Protein AF-A0A1F6UQG6-F1 (afdb_monomer)

Foldseek 3Di:
DCPVLLVLLVVLLVVLVVLLVVLPPPDALVVLQVSLVVNLVSLFVSLQVLQVPQPWPDDDDDGGNQAADPPRDLVRSCCVVCVPHDGDPSRNVVSVLSHVLCVVLVVLVPDQDPDPPRPDRQDALQDWPKDKDWDKDWPAPDQWDQDSSQWIDGQNPDIAHLQGWDWDAQDWDDDPRIIMGTHIITIHRGGRPSQWRQDPVRDTDGSSVSSVSSSVSSVSSSVVVD

Solvent-accessible surface area (backbone atoms only — not comparable to full-atom values): 12880 Å² total; per-residue (Å²): 107,61,71,70,58,44,52,52,43,54,50,48,43,57,54,50,53,50,49,49,57,58,64,74,46,101,65,56,49,68,59,39,37,53,52,51,55,54,48,56,53,49,55,48,53,52,45,17,48,53,53,67,71,45,90,62,95,67,88,84,92,80,71,65,50,76,72,71,59,102,81,52,48,72,68,57,42,52,54,64,76,42,68,93,54,89,74,51,71,71,44,53,53,48,53,49,48,41,52,50,48,46,65,76,40,31,82,62,64,58,52,61,53,91,77,68,81,75,77,48,60,57,43,57,24,47,64,27,62,49,49,76,53,73,45,69,51,65,71,30,90,60,50,64,45,78,47,86,69,27,22,42,30,40,59,87,73,47,76,42,54,27,73,39,69,47,80,48,60,75,42,75,48,82,45,100,68,34,43,39,37,33,59,34,33,42,36,39,33,20,67,52,42,37,58,33,36,32,40,95,87,70,48,74,40,50,46,56,63,42,50,52,50,51,41,50,53,46,51,52,50,42,64,74,45,103

Sequence (226 aa):
MFPDLIKQLEQFIKTAQLKCAEFNIDLSDESKKDIAIDFQSKILNVLDYSYNNFPVSGKKSEIYYPRPNPQETKTNYFARIRDGKTATKTFNDFLLFCFQANLKHNEAISYILGKVKHEKTNEFGENVNAELKAKFKSNHPEPFKRNPDGSLEIGGFIKLGPLASAHISHSTFKTPKGTIEIESLEFGGGKFEGDMIILKNSEKRSFVDWANNCINICEDIINYLK

Nearest PDB structures (foldseek):
  5l7i-assembly1_A  TM=8.180E-01  e=8.533E+00  Homo sapiens
  5k7v-assembly1_B  TM=4.057E-01  e=2.647E+00  synthetic construct
  8jh7-assembly1_D  TM=4.393E-01  e=9.540E+00  Homo sapiens

pLDDT: mean 77.66, std 13.75, range [32.41, 95.19]

Secondary structure (DSSP, 8-state):
--HHHHHHHHHHHHHHHHHHHHHTS---HHHHHHHHHHHHHHHHHHHHHHHHHS--S---S--PPP---TT--HHHHHHHHHTT----HHHHHHHHHHHHHHHHTHHHHTT--SSSTT--PSEES-----EEEEEEEE-SS-SEEE-TTS-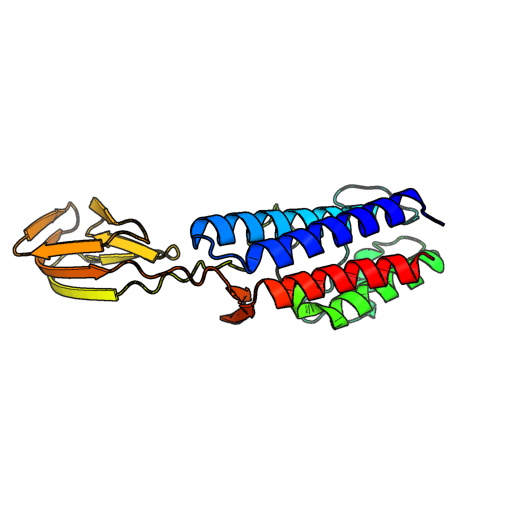EEETTTEEE-TT-EEEEEEEEEEETTEEEEEEEEEEEPPPP-TTEEE-TTS-EEEHHHHHHHHHHHHHHHHHHH-

Radius of gyration: 23.54 Å; Cα contacts (8 Å, |Δi|>4): 324; chains: 1; bounding box: 58×26×68 Å

Structure (mmCIF, N/CA/C/O backbone):
data_AF-A0A1F6UQG6-F1
#
_entry.id   AF-A0A1F6UQG6-F1
#
loop_
_atom_site.group_PDB
_atom_site.id
_a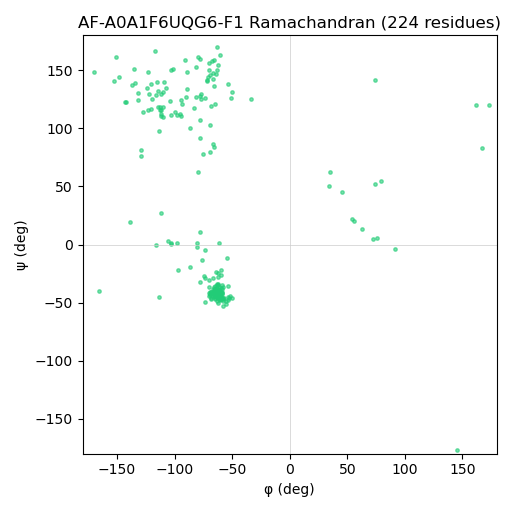tom_site.type_symbol
_atom_site.label_atom_id
_atom_site.label_alt_id
_atom_site.label_comp_id
_atom_site.label_asym_id
_atom_site.label_entity_id
_atom_site.label_seq_id
_atom_site.pdbx_PDB_ins_code
_atom_site.Cartn_x
_atom_site.Cartn_y
_atom_site.Cartn_z
_atom_site.occupancy
_atom_site.B_iso_or_equiv
_atom_site.auth_seq_id
_atom_site.auth_comp_id
_atom_site.auth_asym_id
_atom_site.auth_atom_id
_atom_site.pdbx_PDB_model_num
ATOM 1 N N . MET A 1 1 ? 20.358 7.200 -21.952 1.00 66.38 1 MET A N 1
ATOM 2 C CA . MET A 1 1 ? 19.172 7.898 -22.517 1.00 66.38 1 MET A CA 1
ATOM 3 C C . MET A 1 1 ? 18.243 8.158 -21.318 1.00 66.38 1 MET A C 1
ATOM 5 O O . MET A 1 1 ? 18.225 7.302 -20.454 1.00 66.38 1 MET A O 1
ATOM 9 N N . PHE A 1 2 ? 17.569 9.310 -21.174 1.00 76.12 2 PHE A N 1
ATOM 10 C CA . PHE A 1 2 ? 16.747 9.701 -19.984 1.00 76.12 2 PHE A CA 1
ATOM 11 C C . PHE A 1 2 ? 17.483 10.112 -18.679 1.00 76.12 2 PHE A C 1
ATOM 13 O O . PHE A 1 2 ? 17.145 9.616 -17.603 1.00 76.12 2 PHE A O 1
ATOM 20 N N . PRO A 1 3 ? 18.446 11.056 -18.720 1.00 81.50 3 PRO A N 1
ATOM 21 C CA . PRO A 1 3 ? 19.196 11.480 -17.527 1.00 81.50 3 PRO A CA 1
ATOM 22 C C . PRO A 1 3 ? 18.309 12.051 -16.405 1.00 81.50 3 PRO A C 1
ATOM 24 O O . PRO A 1 3 ? 18.542 11.760 -15.234 1.00 81.50 3 PRO A O 1
ATOM 27 N N . ASP A 1 4 ? 17.258 12.802 -16.748 1.00 83.69 4 ASP A N 1
ATOM 28 C CA . ASP A 1 4 ? 16.360 13.400 -15.750 1.00 83.69 4 ASP A CA 1
ATOM 29 C C . ASP A 1 4 ? 15.499 12.358 -15.027 1.00 83.69 4 ASP A C 1
ATOM 31 O O . ASP A 1 4 ? 15.260 12.476 -13.827 1.00 83.69 4 ASP A O 1
ATOM 35 N N . LEU A 1 5 ? 15.062 11.313 -15.741 1.00 84.25 5 LEU A N 1
ATOM 36 C CA . LEU A 1 5 ? 14.291 10.215 -15.157 1.00 84.25 5 LEU A CA 1
ATOM 37 C C . LEU A 1 5 ? 15.152 9.388 -14.197 1.00 84.25 5 LEU A C 1
ATOM 39 O O . LEU A 1 5 ? 14.729 9.116 -13.075 1.00 84.25 5 LEU A O 1
ATOM 43 N N . ILE A 1 6 ? 16.375 9.044 -14.612 1.00 88.44 6 ILE A N 1
ATOM 44 C CA . ILE A 1 6 ? 17.333 8.318 -13.767 1.00 88.44 6 ILE A CA 1
ATOM 45 C C . ILE A 1 6 ? 17.607 9.108 -12.483 1.00 88.44 6 ILE A C 1
ATOM 47 O O . ILE A 1 6 ? 17.489 8.555 -11.393 1.00 88.44 6 ILE A O 1
ATOM 51 N N . LYS A 1 7 ? 17.865 10.418 -12.590 1.00 90.12 7 LYS A N 1
ATOM 52 C CA . LYS A 1 7 ? 18.112 11.282 -11.427 1.00 90.12 7 LYS A CA 1
ATOM 53 C C . LYS A 1 7 ? 16.936 11.303 -10.443 1.00 90.12 7 LYS A C 1
ATOM 55 O O . LYS A 1 7 ? 17.156 11.286 -9.233 1.00 90.12 7 LYS A O 1
ATOM 60 N N . GLN A 1 8 ? 15.696 11.346 -10.935 1.00 87.69 8 GLN A N 1
ATOM 61 C CA . GLN A 1 8 ? 14.512 11.303 -10.069 1.00 87.69 8 GLN A CA 1
ATOM 62 C C . GLN A 1 8 ? 14.360 9.956 -9.355 1.00 87.69 8 GLN A C 1
ATOM 64 O O . GLN A 1 8 ? 14.057 9.935 -8.162 1.00 87.69 8 GLN A O 1
ATOM 69 N N . LEU A 1 9 ? 14.602 8.846 -10.056 1.00 90.00 9 LEU A N 1
ATOM 70 C CA . LEU A 1 9 ? 14.566 7.505 -9.469 1.00 90.00 9 LEU A CA 1
ATOM 71 C C . LEU A 1 9 ? 15.653 7.339 -8.396 1.00 90.00 9 LEU A C 1
ATOM 73 O O . LEU A 1 9 ? 15.359 6.873 -7.299 1.00 90.00 9 LEU A O 1
ATOM 77 N N . GLU A 1 10 ? 16.879 7.796 -8.661 1.00 93.31 10 GLU A N 1
ATOM 78 C CA . GLU A 1 10 ? 17.987 7.777 -7.693 1.00 93.31 10 GLU A CA 1
ATOM 79 C C . GLU A 1 10 ? 17.679 8.634 -6.454 1.00 93.31 10 GLU A C 1
ATOM 81 O O . GLU A 1 10 ? 17.940 8.220 -5.321 1.00 93.31 10 GLU A O 1
ATOM 86 N N . GLN A 1 11 ? 17.069 9.809 -6.643 1.00 93.12 11 GLN A N 1
ATOM 87 C CA . GLN A 1 11 ? 16.628 10.651 -5.532 1.00 93.12 11 GLN A CA 1
ATOM 88 C C . GLN A 1 11 ? 15.540 9.965 -4.699 1.00 93.12 11 GLN A C 1
ATOM 90 O O . GLN A 1 11 ? 15.612 9.993 -3.469 1.00 93.12 11 GLN A O 1
ATOM 95 N N . PHE A 1 12 ? 14.559 9.331 -5.348 1.00 91.81 12 PHE A N 1
ATOM 96 C CA . PHE A 1 12 ? 13.528 8.568 -4.653 1.00 91.81 12 PHE A CA 1
ATOM 97 C C . PHE A 1 12 ? 14.136 7.425 -3.837 1.00 91.81 12 PHE A C 1
ATOM 99 O O . PHE A 1 12 ? 13.815 7.318 -2.658 1.00 91.81 12 PHE A O 1
ATOM 106 N N . ILE A 1 13 ? 15.044 6.628 -4.415 1.00 93.50 13 ILE A N 1
ATOM 107 C CA . ILE A 1 13 ? 15.724 5.521 -3.719 1.00 93.50 13 ILE A CA 1
ATOM 108 C C . ILE A 1 13 ? 16.412 6.031 -2.452 1.00 93.50 13 ILE A C 1
ATOM 110 O O . ILE A 1 13 ? 16.186 5.490 -1.371 1.00 93.50 13 ILE A O 1
ATOM 114 N N . LYS A 1 14 ? 17.177 7.125 -2.552 1.00 94.12 14 LYS A N 1
ATOM 115 C CA . LYS A 1 14 ? 17.854 7.721 -1.394 1.00 94.12 14 LYS A CA 1
ATOM 116 C C . LYS A 1 14 ? 16.864 8.132 -0.300 1.00 94.12 14 LYS A C 1
ATOM 118 O O . LYS A 1 14 ? 17.083 7.840 0.872 1.00 94.12 14 LYS A O 1
ATOM 123 N N . THR A 1 15 ? 15.774 8.809 -0.660 1.00 92.19 15 THR A N 1
ATOM 124 C CA . THR A 1 15 ? 14.739 9.210 0.308 1.00 92.19 15 THR A CA 1
ATOM 125 C C . THR A 1 15 ? 14.006 8.003 0.897 1.00 92.19 15 THR A C 1
ATOM 127 O O . THR A 1 15 ? 13.698 7.997 2.085 1.00 92.19 15 THR A O 1
ATOM 130 N N . ALA A 1 16 ? 13.743 6.975 0.096 1.00 89.25 16 ALA A N 1
ATOM 131 C CA . ALA A 1 16 ? 13.071 5.755 0.520 1.00 89.25 16 ALA A CA 1
ATOM 132 C C . ALA A 1 16 ? 13.914 4.960 1.528 1.00 89.25 16 ALA A C 1
ATOM 134 O O . ALA A 1 16 ? 13.385 4.518 2.546 1.00 89.25 16 ALA A O 1
ATOM 135 N N . GLN A 1 17 ? 15.224 4.847 1.296 1.00 92.06 17 GLN A N 1
ATOM 136 C CA . GLN A 1 17 ? 16.164 4.214 2.225 1.00 92.06 17 GLN A CA 1
ATOM 137 C C . GLN A 1 17 ? 16.209 4.940 3.576 1.00 92.06 17 GLN A C 1
ATOM 139 O O . GLN A 1 17 ? 16.161 4.290 4.619 1.00 92.06 17 GLN A O 1
ATOM 144 N N . LEU A 1 18 ? 16.231 6.280 3.566 1.00 90.38 18 LEU A N 1
ATOM 145 C CA . LEU A 1 18 ? 16.161 7.083 4.794 1.00 90.38 18 LEU A CA 1
ATOM 146 C C . LEU A 1 18 ? 14.861 6.825 5.558 1.00 90.38 18 LEU A C 1
ATOM 148 O O . LEU A 1 18 ? 14.906 6.535 6.748 1.00 90.38 18 LEU A O 1
ATOM 152 N N . LYS A 1 19 ? 13.718 6.826 4.864 1.00 88.31 19 LYS A N 1
ATOM 153 C CA . LYS A 1 19 ? 12.423 6.514 5.478 1.00 88.31 19 LYS A CA 1
ATOM 154 C C . LYS A 1 19 ? 12.375 5.123 6.104 1.00 88.31 19 LYS A C 1
ATOM 156 O O . LYS A 1 19 ? 11.820 4.975 7.183 1.00 88.31 19 LYS A O 1
ATOM 161 N N . CYS A 1 20 ? 12.941 4.110 5.448 1.00 88.62 20 CYS A N 1
ATOM 162 C CA . CYS A 1 20 ? 13.005 2.759 6.013 1.00 88.62 20 CYS A CA 1
ATOM 163 C C . CYS A 1 20 ? 13.854 2.722 7.291 1.00 88.62 20 CYS A C 1
ATOM 165 O O . CYS A 1 20 ? 13.511 2.016 8.233 1.00 88.62 20 CYS A O 1
ATOM 167 N N . ALA A 1 21 ? 14.943 3.494 7.340 1.00 86.62 21 ALA A N 1
ATOM 168 C CA . ALA A 1 21 ? 15.771 3.613 8.536 1.00 86.62 21 ALA A CA 1
ATOM 169 C C . ALA A 1 21 ? 15.048 4.361 9.670 1.00 86.62 21 ALA A C 1
ATOM 171 O O . ALA A 1 21 ? 15.077 3.902 10.809 1.00 86.62 21 ALA A O 1
ATOM 172 N N . GLU A 1 22 ? 14.366 5.468 9.360 1.00 84.50 22 GLU A N 1
ATOM 173 C CA . GLU A 1 22 ? 13.555 6.242 10.314 1.00 84.50 22 GLU A CA 1
ATOM 174 C C . GLU A 1 22 ? 12.406 5.414 10.897 1.00 84.50 22 GLU A C 1
ATOM 176 O O . GLU A 1 22 ? 12.102 5.523 12.080 1.00 84.50 22 GLU A O 1
ATOM 181 N N . PHE A 1 23 ? 11.806 4.541 10.086 1.00 83.31 23 PHE A N 1
ATOM 182 C CA . PHE A 1 23 ? 10.709 3.668 10.496 1.00 83.31 23 PHE A CA 1
ATOM 183 C C . PHE A 1 23 ? 11.106 2.648 11.580 1.00 83.31 23 PHE A C 1
ATOM 185 O O . PHE A 1 23 ? 10.256 2.201 12.344 1.00 83.31 23 PHE A O 1
ATOM 192 N N . ASN A 1 24 ? 12.397 2.308 11.683 1.00 76.12 24 ASN A N 1
ATOM 193 C CA . ASN A 1 24 ? 12.924 1.406 12.715 1.00 76.12 24 ASN A CA 1
ATOM 194 C C . ASN A 1 24 ? 13.148 2.093 14.077 1.00 76.12 24 ASN A C 1
ATOM 196 O O . ASN A 1 24 ? 13.587 1.442 15.026 1.00 76.12 24 ASN A O 1
ATOM 200 N N . ILE A 1 25 ? 12.897 3.400 14.178 1.00 80.50 25 ILE A N 1
ATOM 201 C CA . ILE A 1 25 ? 12.923 4.142 15.441 1.00 80.50 25 ILE A CA 1
ATOM 202 C C . ILE A 1 25 ? 11.586 3.916 16.165 1.00 80.50 25 ILE A C 1
ATOM 204 O O . ILE A 1 25 ? 10.566 3.645 15.534 1.00 80.50 25 ILE A O 1
ATOM 208 N N . ASP A 1 26 ? 11.585 4.014 17.496 1.00 77.44 26 ASP A N 1
ATOM 209 C CA . ASP A 1 26 ? 10.380 3.867 18.321 1.00 77.44 26 ASP A CA 1
ATOM 210 C C . ASP A 1 26 ? 9.396 5.031 18.065 1.00 77.44 26 ASP A C 1
ATOM 212 O O . ASP A 1 26 ? 9.447 6.088 18.698 1.00 77.44 26 ASP A O 1
ATOM 216 N N . LEU A 1 27 ? 8.556 4.865 17.040 1.00 80.69 27 LEU A N 1
ATOM 217 C CA . LEU A 1 27 ? 7.543 5.812 16.577 1.00 80.69 27 LEU A CA 1
ATOM 218 C C . LEU A 1 27 ? 6.149 5.375 17.034 1.00 80.69 27 LEU A C 1
ATOM 220 O O . LEU A 1 27 ? 5.858 4.181 17.117 1.00 80.69 27 LEU A O 1
ATOM 224 N N . SER A 1 28 ? 5.252 6.343 17.248 1.00 79.38 28 SER A N 1
ATOM 225 C CA . SER A 1 28 ? 3.837 6.036 17.475 1.00 79.38 28 SER A CA 1
ATOM 226 C C . SER A 1 28 ? 3.205 5.373 16.246 1.00 79.38 28 SER A C 1
ATOM 228 O O . SER A 1 28 ? 3.571 5.680 15.109 1.00 79.38 28 SER A O 1
ATOM 230 N N . ASP A 1 29 ? 2.203 4.520 16.469 1.00 74.81 29 ASP A N 1
ATOM 231 C CA . ASP A 1 29 ? 1.456 3.846 15.396 1.00 74.81 29 ASP A CA 1
ATOM 232 C C . ASP A 1 29 ? 0.878 4.833 14.361 1.00 74.81 29 ASP A C 1
ATOM 234 O O . ASP A 1 29 ? 0.856 4.562 13.162 1.00 74.81 29 ASP A O 1
ATOM 238 N N . GLU A 1 30 ? 0.445 6.009 14.823 1.00 73.81 30 GLU A N 1
ATOM 239 C CA . GLU A 1 30 ? -0.113 7.075 13.985 1.00 73.81 30 GLU A CA 1
ATOM 240 C C . GLU A 1 30 ? 0.962 7.710 13.084 1.00 73.81 30 GLU A C 1
ATOM 242 O O . GLU A 1 30 ? 0.760 7.858 11.880 1.00 73.81 30 GLU A O 1
ATOM 247 N N . SER A 1 31 ? 2.160 7.960 13.627 1.00 81.06 31 SER A N 1
ATOM 248 C CA . SER A 1 31 ? 3.298 8.470 12.845 1.00 81.06 31 SER A CA 1
ATOM 249 C C . SER A 1 31 ? 3.754 7.462 11.790 1.00 81.06 31 SER A C 1
ATOM 251 O O . SER A 1 31 ? 4.066 7.824 10.654 1.00 81.06 31 SER A O 1
ATOM 253 N N . LYS A 1 32 ? 3.774 6.175 12.151 1.00 80.56 32 LYS A N 1
ATOM 254 C CA . LYS A 1 32 ? 4.122 5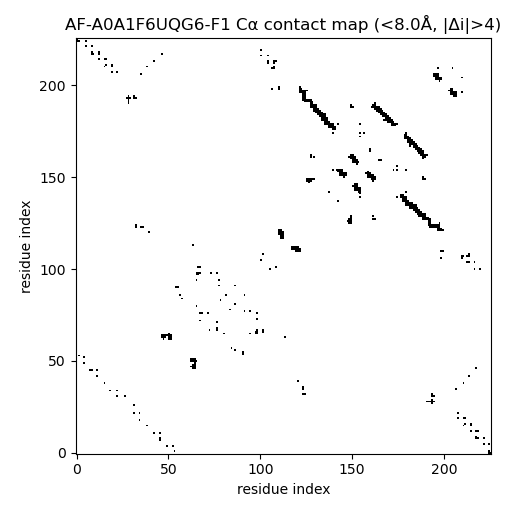.092 11.228 1.00 80.56 32 LYS A CA 1
ATOM 255 C C . LYS A 1 32 ? 3.127 5.005 10.069 1.00 80.56 32 LYS A C 1
ATOM 257 O O . LYS A 1 32 ? 3.537 4.848 8.916 1.00 80.56 32 LYS A O 1
ATOM 262 N N . LYS A 1 33 ? 1.835 5.202 10.349 1.00 76.75 33 LYS A N 1
ATOM 263 C CA . LYS A 1 33 ? 0.781 5.269 9.330 1.00 76.75 33 LYS A CA 1
ATOM 264 C C . LYS A 1 33 ? 0.989 6.408 8.341 1.00 76.75 33 LYS A C 1
ATOM 266 O O . LYS A 1 33 ? 0.941 6.173 7.132 1.00 76.75 33 LYS A O 1
ATOM 271 N N . ASP A 1 34 ? 1.287 7.607 8.827 1.00 77.44 34 ASP A N 1
ATOM 272 C CA . ASP A 1 34 ? 1.535 8.762 7.961 1.00 77.44 34 ASP A CA 1
ATOM 273 C C . ASP A 1 34 ? 2.753 8.548 7.051 1.00 77.44 34 ASP A C 1
ATOM 275 O O . ASP A 1 34 ? 2.707 8.835 5.848 1.00 77.44 34 ASP A O 1
ATOM 279 N N . ILE A 1 35 ? 3.833 7.969 7.591 1.00 82.25 35 ILE A N 1
ATOM 280 C CA . ILE A 1 35 ? 5.036 7.636 6.815 1.00 82.25 35 ILE A CA 1
ATOM 281 C C . ILE A 1 35 ? 4.705 6.658 5.687 1.00 82.25 35 ILE A C 1
ATOM 283 O O . ILE A 1 35 ? 5.164 6.869 4.555 1.00 82.25 35 ILE A O 1
ATOM 287 N N . ALA A 1 36 ? 3.921 5.617 5.982 1.00 79.75 36 ALA A N 1
ATOM 288 C CA . ALA A 1 36 ? 3.552 4.588 5.020 1.00 79.75 36 ALA A CA 1
ATOM 289 C C . ALA A 1 36 ? 2.674 5.134 3.886 1.00 79.75 36 ALA A C 1
ATOM 291 O O . ALA A 1 36 ? 2.965 4.879 2.714 1.00 79.75 36 ALA A O 1
ATOM 292 N N . ILE A 1 37 ? 1.666 5.952 4.206 1.00 76.81 37 ILE A N 1
ATOM 293 C CA . ILE A 1 37 ? 0.780 6.588 3.216 1.00 76.81 37 ILE A CA 1
ATOM 294 C C . ILE A 1 37 ? 1.565 7.546 2.306 1.00 76.81 37 ILE A C 1
ATOM 296 O O . ILE A 1 37 ? 1.411 7.518 1.077 1.00 76.81 37 ILE A O 1
ATOM 300 N N . ASP A 1 38 ? 2.447 8.374 2.875 1.00 80.88 38 ASP A N 1
ATOM 301 C CA . ASP A 1 38 ? 3.293 9.277 2.086 1.00 80.88 38 ASP A CA 1
ATOM 302 C C . ASP A 1 38 ? 4.278 8.490 1.205 1.00 80.88 38 ASP A C 1
ATOM 304 O O . ASP A 1 38 ? 4.513 8.849 0.050 1.00 80.88 38 ASP A O 1
ATOM 308 N N . PHE A 1 39 ? 4.838 7.381 1.705 1.00 84.88 39 PHE A N 1
ATOM 309 C CA . PHE A 1 39 ? 5.698 6.509 0.900 1.00 84.88 39 PHE A CA 1
ATOM 310 C C . PHE A 1 39 ? 4.933 5.911 -0.288 1.00 84.88 39 PHE A C 1
ATOM 312 O O . PHE A 1 39 ? 5.398 6.036 -1.423 1.00 84.88 39 PHE A O 1
ATOM 319 N N . GLN A 1 40 ? 3.758 5.314 -0.050 1.00 78.31 40 GLN A N 1
ATOM 320 C CA . GLN A 1 40 ? 2.880 4.763 -1.091 1.00 78.31 40 GLN A CA 1
ATOM 321 C C . GLN A 1 40 ? 2.566 5.805 -2.171 1.00 78.31 40 GLN A C 1
ATOM 323 O O . GLN A 1 40 ? 2.688 5.529 -3.364 1.00 78.31 40 GLN A O 1
ATOM 328 N N . SER A 1 41 ? 2.235 7.028 -1.764 1.00 77.62 41 SER A N 1
ATOM 329 C CA . SER A 1 41 ? 1.942 8.126 -2.691 1.00 77.62 41 SER A CA 1
ATOM 330 C C . SER A 1 41 ? 3.159 8.514 -3.537 1.00 77.62 41 SER A C 1
ATOM 332 O O . SER A 1 41 ? 3.041 8.749 -4.741 1.00 77.62 41 SER A O 1
ATOM 334 N N . LYS A 1 42 ? 4.355 8.551 -2.938 1.00 82.69 42 LYS A N 1
ATOM 335 C CA . LYS A 1 42 ? 5.594 8.906 -3.644 1.00 82.69 42 LYS A CA 1
ATOM 336 C C . LYS A 1 42 ? 6.011 7.856 -4.670 1.00 82.69 42 LYS A C 1
ATOM 338 O O . LYS A 1 42 ? 6.305 8.239 -5.802 1.00 82.69 42 LYS A O 1
ATOM 343 N N . ILE A 1 43 ? 6.012 6.565 -4.318 1.00 83.38 43 ILE A N 1
ATOM 344 C CA . ILE A 1 43 ? 6.390 5.510 -5.276 1.00 83.38 43 ILE A CA 1
ATOM 345 C C . ILE A 1 43 ? 5.439 5.493 -6.477 1.00 83.38 43 ILE A C 1
ATOM 347 O O . ILE A 1 43 ? 5.885 5.373 -7.614 1.00 83.38 43 ILE A O 1
ATOM 351 N N . LEU A 1 44 ? 4.141 5.703 -6.250 1.00 78.94 44 LEU A N 1
ATOM 352 C CA . LEU A 1 44 ? 3.150 5.810 -7.319 1.00 78.94 44 LEU A CA 1
ATOM 353 C C . LEU A 1 44 ? 3.471 6.919 -8.313 1.00 78.94 44 LEU A C 1
ATOM 355 O O . LEU A 1 44 ? 3.569 6.661 -9.511 1.00 78.94 44 LEU A O 1
ATOM 359 N N . ASN A 1 45 ? 3.696 8.130 -7.805 1.00 78.75 45 ASN A N 1
ATOM 360 C CA . ASN A 1 45 ? 4.015 9.284 -8.639 1.00 78.75 45 ASN A CA 1
ATOM 361 C C . ASN A 1 45 ? 5.289 9.053 -9.464 1.00 78.75 45 ASN A C 1
ATOM 363 O O . ASN A 1 45 ? 5.349 9.444 -10.628 1.00 78.75 45 ASN A O 1
ATOM 367 N N . VAL A 1 46 ? 6.295 8.395 -8.883 1.00 83.69 46 VAL A N 1
ATOM 368 C CA . VAL A 1 46 ? 7.554 8.064 -9.567 1.00 83.69 46 VAL A CA 1
ATOM 369 C C . VAL A 1 46 ? 7.344 7.034 -10.680 1.00 83.69 46 VAL A C 1
ATOM 371 O O . VAL A 1 46 ? 7.867 7.209 -11.784 1.00 83.69 46 VAL A O 1
ATOM 374 N N . LEU A 1 47 ? 6.562 5.981 -10.436 1.00 80.69 47 LEU A N 1
ATOM 375 C CA . LEU A 1 47 ? 6.246 4.975 -11.454 1.00 80.69 47 LEU A CA 1
ATOM 376 C C . LEU A 1 47 ? 5.427 5.581 -12.600 1.00 80.69 47 LEU A C 1
ATOM 378 O O . LEU A 1 47 ? 5.744 5.367 -13.773 1.00 80.69 47 LEU A O 1
ATOM 382 N N . ASP A 1 48 ? 4.423 6.392 -12.277 1.00 79.44 48 ASP A N 1
ATOM 383 C CA . ASP A 1 48 ? 3.612 7.087 -13.273 1.00 79.44 48 ASP A CA 1
ATOM 384 C C . ASP A 1 48 ? 4.473 8.048 -14.095 1.00 79.44 48 ASP A C 1
ATOM 386 O O . ASP A 1 48 ? 4.405 8.043 -15.326 1.00 79.44 48 ASP A O 1
ATOM 390 N N . TYR A 1 49 ? 5.350 8.820 -13.448 1.00 79.69 49 TYR A N 1
ATOM 391 C CA . TYR A 1 49 ? 6.303 9.689 -14.136 1.00 79.69 49 TYR A CA 1
ATOM 392 C C . TYR A 1 49 ? 7.227 8.897 -15.073 1.00 79.69 49 TYR A C 1
ATOM 394 O O . TYR A 1 49 ? 7.450 9.319 -16.211 1.00 79.69 49 TYR A O 1
ATOM 402 N N . SER A 1 50 ? 7.719 7.736 -14.634 1.00 79.44 50 SER A N 1
ATOM 403 C CA . SER A 1 50 ? 8.583 6.862 -15.438 1.00 79.44 50 SER A CA 1
ATOM 404 C C . SER A 1 50 ? 7.893 6.413 -16.723 1.00 79.44 50 SER A C 1
ATOM 406 O O . SER A 1 50 ? 8.476 6.484 -17.802 1.00 79.44 50 SER A O 1
ATOM 408 N N . TYR A 1 51 ? 6.623 6.017 -16.629 1.00 77.75 51 TYR A N 1
ATOM 409 C CA . TYR A 1 51 ? 5.835 5.620 -17.793 1.00 77.75 51 TYR A CA 1
ATOM 410 C C . TYR A 1 51 ? 5.521 6.800 -18.725 1.00 77.75 51 TYR A C 1
ATOM 412 O O . TYR A 1 51 ? 5.637 6.678 -19.943 1.00 77.75 51 TYR A O 1
ATOM 420 N N . ASN A 1 52 ? 5.184 7.961 -18.156 1.00 76.12 52 ASN A N 1
ATOM 421 C CA . ASN A 1 52 ? 4.881 9.192 -18.891 1.00 76.12 52 ASN A CA 1
ATOM 422 C C . ASN A 1 52 ? 6.049 9.730 -19.724 1.00 76.12 52 ASN A C 1
ATOM 424 O O . ASN A 1 52 ? 5.828 10.350 -20.765 1.00 76.12 52 ASN A O 1
ATOM 428 N N . ASN A 1 53 ? 7.271 9.568 -19.221 1.00 74.75 53 ASN A N 1
ATOM 429 C CA . ASN A 1 53 ? 8.471 10.173 -19.796 1.00 74.75 53 ASN A CA 1
ATOM 430 C C . ASN A 1 53 ? 9.326 9.175 -20.585 1.00 74.75 53 ASN A C 1
ATOM 432 O O . ASN A 1 53 ? 10.350 9.558 -21.152 1.00 74.75 53 ASN A O 1
ATOM 436 N N . PHE A 1 54 ? 8.897 7.915 -20.676 1.00 71.19 54 PHE A N 1
ATOM 437 C CA . PHE A 1 54 ? 9.437 6.983 -21.656 1.00 71.19 54 PHE A CA 1
ATOM 438 C C . PHE A 1 54 ? 8.953 7.388 -23.065 1.00 71.19 54 PHE A C 1
ATOM 440 O O . PHE A 1 54 ? 7.824 7.865 -23.205 1.00 71.19 54 PHE A O 1
ATOM 447 N N . PRO A 1 55 ? 9.760 7.245 -24.135 1.00 56.59 55 PRO A N 1
ATOM 448 C CA . PRO A 1 55 ? 9.423 7.736 -25.469 1.00 56.59 55 PRO A CA 1
ATOM 449 C C . PRO A 1 55 ? 8.387 6.819 -26.119 1.00 56.59 55 PRO A C 1
ATOM 451 O O . PRO A 1 55 ? 8.691 5.981 -26.968 1.00 56.59 55 PRO A O 1
ATOM 454 N N . VAL A 1 56 ? 7.135 6.976 -25.711 1.00 55.12 56 VAL A N 1
ATOM 455 C CA . VAL A 1 56 ? 5.994 6.307 -26.316 1.00 55.12 56 VAL A CA 1
ATOM 456 C C . VAL A 1 56 ? 5.325 7.301 -27.253 1.00 55.12 56 VAL A C 1
ATOM 458 O O . VAL A 1 56 ? 4.791 8.327 -26.827 1.00 55.12 56 VAL A O 1
ATOM 461 N N . SER A 1 57 ? 5.362 7.026 -28.555 1.00 49.56 57 SER A N 1
ATOM 462 C CA . SER A 1 57 ? 4.636 7.793 -29.566 1.00 49.56 57 SER A CA 1
ATOM 463 C C . SER A 1 57 ? 3.122 7.629 -29.374 1.00 49.56 57 SER A C 1
ATOM 465 O O . SER A 1 57 ? 2.473 6.796 -29.998 1.00 49.56 57 SER A O 1
ATOM 467 N N . GLY A 1 58 ? 2.531 8.433 -28.485 1.00 50.41 58 GLY A N 1
ATOM 468 C CA . GLY A 1 58 ? 1.080 8.510 -28.342 1.00 50.41 58 GLY A CA 1
ATOM 469 C C . GLY A 1 58 ? 0.586 9.224 -27.084 1.00 50.41 58 GLY A C 1
ATOM 470 O O . GLY A 1 58 ? 0.166 8.562 -26.145 1.00 50.41 58 GLY A O 1
ATOM 471 N N . LYS A 1 59 ? 0.522 10.560 -27.100 1.00 50.78 59 LYS A N 1
ATOM 472 C CA . LYS A 1 59 ? -0.269 11.377 -26.141 1.00 50.78 59 LYS A CA 1
ATOM 473 C C . LYS A 1 59 ? -1.781 11.045 -26.269 1.00 50.78 59 LYS A C 1
ATOM 475 O O . LYS A 1 59 ? -2.182 10.673 -27.366 1.00 50.78 59 LYS A O 1
ATOM 480 N N . LYS A 1 60 ? -2.709 11.194 -25.304 1.00 59.47 60 LYS A N 1
ATOM 481 C CA . LYS A 1 60 ? -2.760 11.471 -23.843 1.00 59.47 60 LYS A CA 1
ATOM 482 C C . LYS A 1 60 ? -4.228 11.250 -23.384 1.00 59.47 60 LYS A C 1
ATOM 484 O O . LYS A 1 60 ? -5.110 11.621 -24.149 1.00 59.47 60 LYS A O 1
ATOM 489 N N . SER A 1 61 ? -4.478 10.809 -22.144 1.00 48.00 61 SER A N 1
ATOM 490 C CA . SER A 1 61 ? -5.586 11.327 -21.296 1.00 48.00 61 SER A CA 1
ATOM 491 C C . SER A 1 61 ? -5.435 10.910 -19.825 1.00 48.00 61 SER A C 1
ATOM 493 O O . SER A 1 61 ? -5.582 11.755 -18.953 1.00 48.00 61 SER A O 1
ATOM 495 N N . GLU A 1 62 ? -5.005 9.680 -19.544 1.00 50.72 62 GLU A N 1
ATOM 496 C CA . GLU A 1 62 ? -4.686 9.197 -18.191 1.00 50.72 62 GLU A CA 1
ATOM 497 C C . GLU A 1 62 ? -3.456 8.286 -18.273 1.00 50.72 62 GLU A C 1
ATOM 499 O O . GLU A 1 62 ? -3.425 7.356 -19.080 1.00 50.72 62 GLU A O 1
ATOM 504 N N . ILE A 1 63 ? -2.394 8.609 -17.530 1.00 60.81 63 ILE A N 1
ATOM 505 C CA . ILE A 1 63 ? -1.059 8.047 -17.770 1.00 60.81 63 ILE A CA 1
ATOM 506 C C . ILE A 1 63 ? -0.489 7.494 -16.470 1.00 60.81 63 ILE A C 1
ATOM 508 O O . ILE A 1 63 ? 0.297 8.149 -15.789 1.00 60.81 63 ILE A O 1
ATOM 512 N N . TYR A 1 64 ? -0.923 6.283 -16.147 1.00 69.75 64 TYR A N 1
ATOM 513 C CA . TYR A 1 64 ? -0.432 5.514 -15.011 1.00 69.75 64 TYR A CA 1
ATOM 514 C C . TYR A 1 64 ? 0.548 4.450 -15.481 1.00 69.75 64 TYR A C 1
ATOM 516 O O . TYR A 1 64 ? 0.409 3.935 -16.595 1.00 69.75 64 TYR A O 1
ATOM 524 N N . TYR A 1 65 ? 1.497 4.083 -14.623 1.00 76.88 65 TYR A N 1
ATOM 525 C CA . TYR A 1 65 ? 2.369 2.941 -14.870 1.00 76.88 65 TYR A CA 1
ATOM 526 C C . TYR A 1 65 ? 1.522 1.708 -15.226 1.00 76.88 65 TYR A C 1
ATOM 528 O O . TYR A 1 65 ? 0.588 1.380 -14.485 1.00 76.88 65 TYR A O 1
ATOM 536 N N . PRO A 1 66 ? 1.783 1.037 -16.360 1.00 75.12 66 PRO A N 1
ATOM 537 C CA . PRO A 1 66 ? 0.894 0.021 -16.885 1.00 75.12 66 PRO A CA 1
ATOM 538 C C . PRO A 1 66 ? 1.012 -1.239 -16.027 1.00 75.12 66 PRO A C 1
ATOM 540 O O . PRO A 1 66 ? 2.101 -1.760 -15.787 1.00 75.12 66 PRO A O 1
ATOM 543 N N . ARG A 1 67 ? -0.133 -1.720 -15.538 1.00 74.44 67 ARG A N 1
ATOM 544 C CA . ARG A 1 67 ? -0.226 -2.899 -14.665 1.00 74.44 67 ARG A CA 1
ATOM 545 C C . ARG A 1 67 ? -1.102 -3.962 -15.308 1.00 74.44 67 ARG A C 1
ATOM 547 O O . ARG A 1 67 ? -2.132 -3.586 -15.878 1.00 74.44 67 ARG A O 1
ATOM 554 N N . PRO A 1 68 ? -0.729 -5.249 -15.244 1.00 71.06 68 PRO A N 1
ATOM 555 C CA . PRO A 1 68 ? -1.589 -6.327 -15.700 1.00 71.06 68 PRO A CA 1
ATOM 556 C C . PRO A 1 68 ? -2.794 -6.490 -14.767 1.00 71.06 68 PRO A C 1
ATOM 558 O O . PRO A 1 68 ? -2.681 -6.309 -13.554 1.00 71.06 68 PRO A O 1
ATOM 561 N N . ASN A 1 69 ? -3.954 -6.858 -15.315 1.00 74.62 69 ASN A N 1
ATOM 562 C CA . ASN A 1 69 ? -5.062 -7.322 -14.470 1.00 74.62 69 ASN A CA 1
ATOM 563 C C . ASN A 1 69 ? -4.680 -8.661 -13.792 1.00 74.62 69 ASN A C 1
ATOM 565 O O . ASN A 1 69 ? -3.838 -9.376 -14.338 1.00 74.62 69 ASN A O 1
ATOM 569 N N . PRO A 1 70 ? -5.320 -9.060 -12.669 1.00 66.50 70 PRO A N 1
ATOM 570 C CA . PRO A 1 70 ? -4.938 -10.240 -11.871 1.00 66.50 70 PRO A CA 1
ATOM 571 C C . PRO A 1 70 ? -4.849 -11.584 -12.608 1.00 66.50 70 PRO A C 1
ATOM 573 O O . PRO A 1 70 ? -4.353 -12.546 -12.040 1.00 66.50 70 PRO A O 1
ATOM 576 N N . GLN A 1 71 ? -5.339 -11.666 -13.845 1.00 73.50 71 GLN A N 1
ATOM 577 C CA . GLN A 1 71 ? -5.282 -12.853 -14.703 1.00 73.50 71 GLN A CA 1
ATOM 578 C C . GLN A 1 71 ? -4.949 -12.491 -16.161 1.00 73.50 71 GLN A C 1
ATOM 580 O O . GLN A 1 71 ? -5.268 -13.222 -17.098 1.00 73.50 71 GLN A O 1
ATOM 585 N N . GLU A 1 72 ? -4.377 -11.308 -16.390 1.00 75.62 72 GLU A N 1
ATOM 586 C CA . GLU A 1 72 ? -4.091 -10.837 -17.738 1.00 75.62 72 GLU A CA 1
ATOM 587 C C . GLU A 1 72 ? -2.855 -11.528 -18.310 1.00 75.62 72 GLU A C 1
ATOM 589 O O . GLU A 1 72 ? -1.763 -11.478 -17.746 1.00 75.62 72 GLU A O 1
ATOM 594 N N . THR A 1 73 ? -3.014 -12.146 -19.478 1.00 85.81 73 THR A N 1
ATOM 595 C CA . THR A 1 73 ? -1.881 -12.694 -20.224 1.00 85.81 73 THR A CA 1
ATOM 596 C C . THR A 1 73 ? -1.022 -11.567 -20.796 1.00 85.81 73 THR A C 1
ATOM 598 O O . THR A 1 73 ? -1.517 -10.474 -21.078 1.00 85.81 73 THR A O 1
ATOM 601 N N . LYS A 1 74 ? 0.261 -11.847 -21.067 1.00 87.19 74 LYS A N 1
ATOM 602 C CA . LYS A 1 74 ? 1.160 -10.906 -21.758 1.00 87.19 74 LYS A CA 1
ATOM 603 C C . LYS A 1 74 ? 0.528 -10.355 -23.041 1.00 87.19 74 LYS A C 1
ATOM 605 O O . LYS A 1 74 ? 0.560 -9.154 -23.275 1.00 87.19 74 LYS A O 1
ATOM 610 N N . THR A 1 75 ? -0.065 -11.219 -23.864 1.00 87.38 75 THR A N 1
ATOM 611 C CA . THR A 1 75 ? -0.694 -10.816 -25.130 1.00 87.38 75 THR A CA 1
ATOM 612 C C . THR A 1 75 ? -1.831 -9.821 -24.905 1.00 87.38 75 THR A C 1
ATOM 614 O O . THR A 1 75 ? -1.869 -8.781 -25.562 1.00 87.38 75 THR A O 1
ATOM 617 N N . ASN A 1 76 ? -2.711 -10.098 -23.939 1.00 83.75 76 ASN A N 1
ATOM 618 C CA . ASN A 1 76 ? -3.850 -9.233 -23.627 1.00 83.75 76 ASN A CA 1
ATOM 619 C C . ASN A 1 76 ? -3.395 -7.896 -23.025 1.00 83.75 76 ASN A C 1
ATOM 621 O O . ASN A 1 76 ? -3.885 -6.847 -23.436 1.00 83.75 76 ASN A O 1
ATOM 625 N N . TYR A 1 77 ? -2.391 -7.927 -22.144 1.00 83.56 77 TYR A N 1
ATOM 626 C CA . TYR A 1 77 ? -1.769 -6.736 -21.566 1.00 83.56 77 TYR A CA 1
ATOM 627 C C . TYR A 1 77 ? -1.191 -5.817 -22.653 1.00 83.56 77 TYR A C 1
ATOM 629 O O . TYR A 1 77 ? -1.497 -4.626 -22.693 1.00 83.56 77 TYR A O 1
ATOM 637 N N . PHE A 1 78 ? -0.426 -6.367 -23.602 1.00 84.06 78 PHE A N 1
ATOM 638 C CA . PHE A 1 78 ? 0.144 -5.590 -24.709 1.00 84.06 78 PHE A CA 1
ATOM 639 C C . PHE A 1 78 ? -0.953 -5.004 -25.597 1.00 84.06 78 PHE A C 1
ATOM 641 O O . PHE A 1 78 ? -0.874 -3.836 -25.969 1.00 84.06 78 PHE A O 1
ATOM 648 N N . ALA A 1 79 ? -1.974 -5.796 -25.935 1.00 81.31 79 ALA A N 1
ATOM 649 C CA . ALA A 1 79 ? -3.085 -5.341 -26.765 1.00 81.31 79 ALA A CA 1
ATOM 650 C C . ALA A 1 79 ? -3.839 -4.172 -26.111 1.00 81.31 79 ALA A C 1
ATOM 652 O O . ALA A 1 79 ? -4.094 -3.166 -26.772 1.00 81.31 79 ALA A O 1
ATOM 653 N N . ARG A 1 80 ? -4.120 -4.270 -24.804 1.00 82.62 80 ARG A N 1
ATOM 654 C CA . ARG A 1 80 ? -4.821 -3.235 -24.036 1.00 82.62 80 ARG A CA 1
ATOM 655 C C . ARG A 1 80 ? -4.030 -1.936 -23.942 1.00 82.62 80 ARG A C 1
ATOM 657 O O . ARG A 1 80 ? -4.598 -0.870 -24.140 1.00 82.62 80 ARG A O 1
ATOM 664 N N . ILE A 1 81 ? -2.736 -2.009 -23.629 1.00 77.44 81 ILE A N 1
ATOM 665 C CA . ILE A 1 81 ? -1.909 -0.806 -23.451 1.00 77.44 81 ILE A CA 1
ATOM 666 C C . ILE A 1 81 ? -1.593 -0.128 -24.795 1.00 77.44 81 ILE A C 1
ATOM 668 O O . ILE A 1 81 ? -1.426 1.089 -24.852 1.00 77.44 81 ILE A O 1
ATOM 672 N N . ARG A 1 82 ? -1.530 -0.893 -25.893 1.00 75.31 82 ARG A N 1
ATOM 673 C CA . ARG A 1 82 ? -1.234 -0.354 -27.228 1.00 75.31 82 ARG A CA 1
ATOM 674 C C . ARG A 1 82 ? -2.387 0.414 -27.868 1.00 75.31 82 ARG A C 1
ATOM 676 O O . ARG A 1 82 ? -2.094 1.250 -28.717 1.00 75.31 82 ARG A O 1
ATOM 683 N N . ASP A 1 83 ? -3.636 0.099 -27.524 1.00 66.50 83 ASP A N 1
ATOM 684 C CA . ASP A 1 83 ? -4.864 0.740 -28.028 1.00 66.50 83 ASP A CA 1
ATOM 685 C C . ASP A 1 83 ? -4.783 1.180 -29.508 1.00 66.50 83 ASP A C 1
ATOM 687 O O . ASP A 1 83 ? -4.755 2.363 -29.845 1.00 66.50 83 ASP A O 1
ATOM 691 N N . GLY A 1 84 ? -4.611 0.209 -30.412 1.00 58.81 84 GLY A N 1
ATOM 692 C CA . GLY A 1 84 ? -4.608 0.453 -31.861 1.00 58.81 84 GLY A CA 1
ATOM 693 C C . GLY A 1 84 ? -3.381 1.178 -32.439 1.00 58.81 84 GLY A C 1
ATOM 694 O O . GLY A 1 84 ? -3.357 1.448 -33.638 1.00 58.81 84 GLY A O 1
ATOM 695 N N . LYS A 1 85 ? -2.340 1.475 -31.646 1.00 62.28 85 LYS A N 1
ATOM 696 C CA . LYS A 1 85 ? -1.141 2.196 -32.114 1.00 62.28 85 LYS A CA 1
ATOM 697 C C . LYS A 1 85 ? -0.046 1.273 -32.669 1.00 62.28 85 LYS A C 1
ATOM 699 O O . LYS A 1 85 ? 0.185 0.145 -32.202 1.00 62.28 85 LYS A O 1
ATOM 704 N N . THR A 1 86 ? 0.695 1.797 -33.646 1.00 60.94 86 THR A N 1
ATOM 705 C CA . THR A 1 86 ? 1.928 1.192 -34.165 1.00 60.94 86 THR A CA 1
ATOM 706 C C . THR A 1 86 ? 3.021 1.292 -33.102 1.00 60.94 86 THR A C 1
ATOM 708 O O . THR A 1 86 ? 3.586 2.360 -32.874 1.00 60.94 86 THR A O 1
ATOM 711 N N . ALA A 1 87 ? 3.300 0.183 -32.417 1.00 65.69 87 ALA A N 1
ATOM 712 C CA . ALA A 1 87 ? 4.321 0.130 -31.378 1.00 65.69 87 ALA A CA 1
ATOM 713 C C . ALA A 1 87 ? 5.719 0.038 -31.997 1.00 65.69 87 ALA A C 1
ATOM 715 O O . ALA A 1 87 ? 5.986 -0.852 -32.807 1.00 65.69 87 ALA A O 1
ATOM 716 N N . THR A 1 88 ? 6.625 0.925 -31.583 1.00 75.19 88 THR A N 1
ATOM 717 C CA . THR A 1 88 ? 8.053 0.768 -31.875 1.00 75.19 88 THR A CA 1
ATOM 718 C C . THR A 1 88 ? 8.608 -0.443 -31.118 1.00 75.19 88 THR A C 1
ATOM 720 O O . THR A 1 88 ? 8.051 -0.863 -30.099 1.00 75.19 88 THR A O 1
ATOM 723 N N . LYS A 1 89 ? 9.730 -1.005 -31.588 1.00 80.06 89 LYS A N 1
ATOM 724 C CA . LYS A 1 89 ? 10.434 -2.084 -30.875 1.00 80.06 89 LYS A CA 1
ATOM 725 C C . LYS A 1 89 ? 10.746 -1.676 -29.427 1.00 80.06 89 LYS A C 1
ATOM 727 O O . LYS A 1 89 ? 10.367 -2.386 -28.507 1.00 80.06 89 LYS A O 1
ATOM 732 N N . THR A 1 90 ? 11.295 -0.476 -29.238 1.00 77.00 90 THR A N 1
ATOM 733 C CA . THR A 1 90 ? 11.624 0.100 -27.923 1.00 77.00 90 THR A CA 1
ATOM 734 C C . THR A 1 90 ? 10.417 0.202 -26.990 1.00 77.00 90 THR A C 1
ATOM 736 O O . THR A 1 90 ? 10.548 -0.030 -25.791 1.00 77.00 90 THR A O 1
ATOM 739 N N . PHE A 1 91 ? 9.228 0.514 -27.517 1.00 77.81 91 PHE A N 1
ATOM 740 C CA .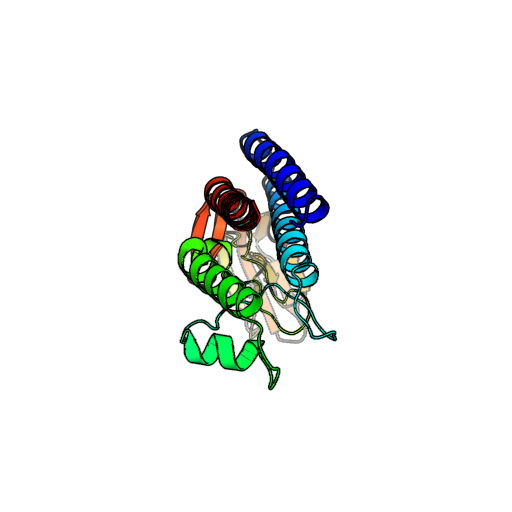 PHE A 1 91 ? 8.014 0.539 -26.704 1.00 77.81 91 PHE A CA 1
ATOM 741 C C . PHE A 1 91 ? 7.575 -0.867 -26.277 1.00 77.81 91 PHE A C 1
ATOM 743 O O . PHE A 1 91 ? 7.227 -1.069 -25.118 1.00 77.81 91 PHE A O 1
ATOM 750 N N . ASN A 1 92 ? 7.635 -1.854 -27.177 1.00 80.50 92 ASN A N 1
ATOM 751 C CA . ASN A 1 92 ? 7.319 -3.244 -26.830 1.00 80.50 92 ASN A CA 1
ATOM 752 C C . ASN A 1 92 ? 8.313 -3.828 -25.816 1.00 80.50 92 ASN A C 1
ATOM 754 O O . ASN A 1 92 ? 7.892 -4.557 -24.919 1.00 80.50 92 ASN A O 1
ATOM 758 N N . ASP A 1 93 ? 9.598 -3.493 -25.942 1.00 84.31 93 ASP A N 1
ATOM 759 C CA . ASP A 1 93 ? 10.641 -3.914 -25.002 1.00 84.31 93 ASP A CA 1
ATOM 760 C C . ASP A 1 93 ? 10.382 -3.315 -23.609 1.00 84.31 93 ASP A C 1
ATOM 762 O O . ASP A 1 93 ? 10.435 -4.024 -22.605 1.00 84.31 93 ASP A O 1
ATOM 766 N N . PHE A 1 94 ? 9.964 -2.047 -23.542 1.00 81.06 94 PHE A N 1
ATOM 767 C CA . PHE A 1 94 ? 9.597 -1.409 -22.278 1.00 81.06 94 PHE A CA 1
ATOM 768 C C . PHE A 1 94 ? 8.306 -1.969 -21.674 1.00 81.06 94 PHE A C 1
ATOM 770 O O . PHE A 1 94 ? 8.253 -2.224 -20.475 1.00 81.06 94 PHE A O 1
ATOM 777 N N . LEU A 1 95 ? 7.273 -2.239 -22.479 1.00 82.00 95 LEU A N 1
ATOM 778 C CA . LEU A 1 95 ? 6.068 -2.912 -21.984 1.00 82.00 95 LEU A CA 1
ATOM 779 C C . LEU A 1 95 ? 6.370 -4.327 -21.486 1.00 82.00 95 LEU A C 1
ATOM 781 O O . LEU A 1 95 ? 5.749 -4.772 -20.520 1.00 82.00 95 LEU A O 1
ATOM 785 N N . LEU A 1 96 ? 7.319 -5.028 -22.114 1.00 87.25 96 LEU A N 1
ATOM 786 C CA . LEU A 1 96 ? 7.778 -6.332 -21.646 1.00 87.25 96 LEU A CA 1
ATOM 787 C C . LEU A 1 96 ? 8.455 -6.211 -20.288 1.00 87.25 96 LEU A C 1
ATOM 789 O O . LEU A 1 96 ? 8.102 -6.964 -19.381 1.00 87.25 96 LEU A O 1
ATOM 793 N N . PHE A 1 97 ? 9.356 -5.240 -20.147 1.00 88.06 97 PHE A N 1
ATOM 794 C CA . PHE A 1 97 ? 9.981 -4.912 -18.875 1.00 88.06 97 PHE A CA 1
ATOM 795 C C . PHE A 1 97 ? 8.921 -4.604 -17.806 1.00 88.06 97 PHE A C 1
ATOM 797 O O . PHE A 1 97 ? 8.915 -5.247 -16.761 1.00 88.06 97 PHE A O 1
ATOM 804 N N . CYS A 1 98 ? 7.957 -3.717 -18.085 1.00 82.56 98 CYS A N 1
ATOM 805 C CA . CYS A 1 98 ? 6.878 -3.395 -17.150 1.00 82.56 98 CYS A CA 1
ATOM 806 C C . CYS A 1 98 ? 6.072 -4.638 -16.762 1.00 82.56 98 CYS A C 1
ATOM 808 O O . CYS A 1 98 ? 5.798 -4.850 -15.586 1.00 82.56 98 CYS A O 1
ATOM 810 N N . PHE A 1 99 ? 5.695 -5.482 -17.724 1.00 84.38 99 PHE A N 1
ATOM 811 C CA . PHE A 1 99 ? 4.954 -6.713 -17.445 1.00 84.38 99 PHE A CA 1
ATOM 812 C C . PHE A 1 99 ? 5.748 -7.656 -16.528 1.00 84.38 99 PHE A C 1
ATOM 814 O O . PHE A 1 99 ? 5.206 -8.171 -15.555 1.00 84.38 99 PHE A O 1
ATOM 821 N N . GLN A 1 100 ? 7.042 -7.844 -16.798 1.00 86.50 100 GLN A N 1
ATOM 822 C CA . GLN A 1 100 ? 7.924 -8.686 -15.987 1.00 86.50 100 GLN A CA 1
ATOM 823 C C . GLN A 1 100 ? 8.158 -8.108 -14.590 1.00 86.50 100 GLN A C 1
ATOM 825 O O . GLN A 1 100 ? 8.081 -8.853 -13.616 1.00 86.50 100 GLN A O 1
ATOM 830 N N . ALA A 1 101 ? 8.373 -6.796 -14.476 1.00 83.38 101 ALA A N 1
ATOM 831 C CA . ALA A 1 101 ? 8.513 -6.105 -13.199 1.00 83.38 101 ALA A CA 1
ATOM 832 C C . ALA A 1 101 ? 7.232 -6.229 -12.359 1.00 83.38 101 ALA A C 1
ATOM 834 O O . ALA A 1 101 ? 7.307 -6.559 -11.179 1.00 83.38 101 ALA A O 1
ATOM 835 N N . ASN A 1 102 ? 6.053 -6.071 -12.972 1.00 79.31 102 ASN A N 1
ATOM 836 C CA . ASN A 1 102 ? 4.771 -6.298 -12.302 1.00 79.31 102 ASN A CA 1
ATOM 837 C C . ASN A 1 102 ? 4.610 -7.743 -11.813 1.00 79.31 102 ASN A C 1
ATOM 839 O O . ASN A 1 102 ? 4.077 -7.943 -10.733 1.00 79.31 102 ASN A O 1
ATOM 843 N N . LEU A 1 103 ? 5.059 -8.751 -12.568 1.00 79.19 103 LEU A N 1
ATOM 844 C CA . LEU A 1 103 ? 5.002 -10.146 -12.114 1.00 79.19 103 LEU A CA 1
ATOM 845 C C . LEU A 1 103 ? 5.991 -10.424 -10.975 1.00 79.19 103 LEU A C 1
ATOM 847 O O . LEU A 1 103 ? 5.626 -11.058 -9.989 1.00 79.19 103 LEU A O 1
ATOM 851 N N . LYS A 1 104 ? 7.230 -9.936 -11.101 1.00 83.12 104 LYS A N 1
ATOM 852 C CA . LYS A 1 104 ? 8.306 -10.117 -10.114 1.00 83.12 104 LYS A CA 1
ATOM 853 C C . LYS A 1 104 ? 7.994 -9.416 -8.792 1.00 83.12 104 LYS A C 1
ATOM 855 O O . LYS A 1 104 ? 8.249 -9.967 -7.728 1.00 83.12 104 LYS A O 1
ATOM 860 N N . HIS A 1 105 ? 7.421 -8.219 -8.868 1.00 77.88 105 HIS A N 1
ATOM 861 C CA . HIS A 1 105 ? 7.135 -7.357 -7.723 1.00 77.88 105 HIS A CA 1
ATOM 862 C C . HIS A 1 105 ? 5.634 -7.217 -7.470 1.00 77.88 105 HIS A C 1
ATOM 864 O O . HIS A 1 105 ? 5.189 -6.204 -6.925 1.00 77.88 105 HIS A O 1
ATOM 870 N N . ASN A 1 106 ? 4.850 -8.228 -7.867 1.00 67.38 106 ASN A N 1
ATOM 871 C CA . ASN A 1 106 ? 3.394 -8.174 -7.817 1.00 67.38 106 ASN A CA 1
ATOM 872 C C . ASN A 1 106 ? 2.918 -7.773 -6.426 1.00 67.38 106 ASN A C 1
ATOM 874 O O . ASN A 1 106 ? 2.125 -6.864 -6.327 1.00 67.38 106 ASN A O 1
ATOM 878 N N . GLU A 1 107 ? 3.458 -8.321 -5.340 1.00 65.19 107 GLU A N 1
ATOM 879 C CA . GLU A 1 107 ? 3.049 -7.966 -3.968 1.00 65.19 107 GLU A CA 1
ATOM 880 C C . GLU A 1 107 ? 3.303 -6.494 -3.586 1.00 65.19 107 GLU A C 1
ATOM 882 O O . GLU A 1 107 ? 2.506 -5.903 -2.863 1.00 65.19 107 GLU A O 1
ATOM 887 N N . ALA A 1 108 ? 4.371 -5.868 -4.093 1.00 64.69 108 ALA A N 1
ATOM 888 C CA . ALA A 1 108 ? 4.649 -4.451 -3.835 1.00 64.69 108 ALA A CA 1
ATOM 889 C C . ALA A 1 108 ? 3.768 -3.521 -4.685 1.00 64.69 108 ALA A C 1
ATOM 891 O O . ALA A 1 108 ? 3.431 -2.416 -4.258 1.00 64.69 108 ALA A O 1
ATOM 892 N N . ILE A 1 109 ? 3.417 -3.969 -5.896 1.00 61.28 109 ILE A N 1
ATOM 893 C CA . ILE A 1 109 ? 2.702 -3.187 -6.915 1.00 61.28 109 ILE A CA 1
ATOM 894 C C . ILE A 1 109 ? 1.186 -3.467 -6.908 1.00 61.28 109 ILE A C 1
ATOM 896 O O . ILE A 1 109 ? 0.392 -2.648 -7.388 1.00 61.28 109 ILE A O 1
ATOM 900 N N . SER A 1 110 ? 0.750 -4.608 -6.378 1.00 47.22 110 SER A N 1
ATOM 901 C CA . SER A 1 110 ? -0.645 -5.038 -6.394 1.00 47.22 110 SER A CA 1
ATOM 902 C C . SER A 1 110 ? -1.452 -4.281 -5.343 1.00 47.22 110 SER A C 1
ATOM 904 O O . SER A 1 110 ? -1.077 -4.181 -4.180 1.00 47.22 110 SER A O 1
ATOM 906 N N . TYR A 1 111 ? -2.573 -3.734 -5.827 1.00 47.16 111 TYR A N 1
ATOM 907 C CA . TYR A 1 111 ? -3.573 -2.915 -5.130 1.00 47.16 111 TYR A CA 1
ATOM 908 C C . TYR A 1 111 ? -3.257 -1.435 -4.892 1.00 47.16 111 TYR A C 1
ATOM 910 O O . TYR A 1 111 ? -3.462 -0.885 -3.818 1.00 47.16 111 TYR A O 1
ATOM 918 N N . ILE A 1 112 ? -2.933 -0.747 -5.991 1.00 49.03 112 ILE A N 1
ATOM 919 C CA . ILE A 1 112 ? -3.470 0.599 -6.249 1.00 49.03 112 ILE A CA 1
ATOM 920 C C . ILE A 1 112 ? -4.369 0.457 -7.484 1.00 49.03 112 ILE A C 1
ATOM 922 O O . ILE A 1 112 ? -3.871 0.327 -8.602 1.00 49.03 112 ILE A O 1
ATOM 926 N N . LEU A 1 113 ? -5.684 0.322 -7.284 1.00 38.12 113 LEU A N 1
ATOM 927 C CA . LEU A 1 113 ? -6.633 0.062 -8.373 1.00 38.12 113 LEU A CA 1
ATOM 928 C C . LEU A 1 113 ? -6.689 1.252 -9.339 1.00 38.12 113 LEU A C 1
ATOM 930 O O . LEU A 1 113 ? -6.997 2.377 -8.954 1.00 38.12 113 LEU A O 1
ATOM 934 N N . GLY A 1 114 ? -6.368 0.978 -10.603 1.00 43.09 114 GLY A N 1
ATOM 935 C CA . GLY A 1 114 ? -6.407 1.938 -11.696 1.00 43.09 114 GLY A CA 1
ATOM 936 C C . GLY A 1 114 ? -7.790 1.997 -12.327 1.00 43.09 114 GLY A C 1
ATOM 937 O O . GLY A 1 114 ? -8.136 1.125 -13.122 1.00 43.09 114 GLY A O 1
ATOM 938 N N . LYS A 1 115 ? -8.554 3.019 -11.944 1.00 38.34 115 LYS A N 1
ATOM 939 C CA . LYS A 1 115 ? -9.593 3.752 -12.691 1.00 38.34 115 LYS A CA 1
ATOM 940 C C . LYS A 1 115 ? -10.412 4.471 -11.628 1.00 38.34 115 LYS A C 1
ATOM 942 O O . LYS A 1 115 ? -10.993 3.804 -10.785 1.00 38.34 115 LYS A O 1
ATOM 947 N N . VAL A 1 116 ? -10.458 5.802 -11.691 1.00 32.41 116 VAL A N 1
ATOM 948 C CA . VAL A 1 116 ? -10.856 6.698 -10.586 1.00 32.41 116 VAL A CA 1
ATOM 949 C C . VAL A 1 116 ? -9.743 6.783 -9.526 1.00 32.41 116 VAL A C 1
ATOM 951 O O . VAL A 1 116 ? -9.029 5.815 -9.291 1.00 32.41 116 VAL A O 1
ATOM 954 N N . LYS A 1 117 ? -9.506 7.973 -8.955 1.00 37.00 117 LYS A N 1
ATOM 955 C CA . LYS A 1 117 ? -8.519 8.216 -7.882 1.00 37.00 117 LYS A CA 1
ATOM 956 C C . LYS A 1 117 ? -8.387 7.017 -6.928 1.00 37.00 117 LYS A C 1
ATOM 958 O O . LYS A 1 117 ? -9.378 6.663 -6.310 1.00 37.00 117 LYS A O 1
ATOM 963 N N . HIS A 1 118 ? -7.167 6.505 -6.742 1.00 46.91 118 HIS A N 1
ATOM 964 C CA . HIS A 1 118 ? -6.662 5.939 -5.479 1.00 46.91 118 HIS A CA 1
ATOM 965 C C . HIS A 1 118 ? -7.685 5.202 -4.584 1.00 46.91 118 HIS A C 1
ATOM 967 O O . HIS A 1 118 ? -7.784 5.510 -3.400 1.00 46.91 118 HIS A O 1
ATOM 973 N N . GLU A 1 119 ? -8.465 4.253 -5.111 1.00 37.44 119 GLU A N 1
ATOM 974 C CA . GLU A 1 119 ? -9.685 3.838 -4.393 1.00 37.44 119 GLU A CA 1
ATOM 975 C C . GLU A 1 119 ? -9.475 2.835 -3.246 1.00 37.44 119 GLU A C 1
ATOM 977 O O . GLU A 1 119 ? -10.441 2.455 -2.596 1.00 37.44 119 GLU A O 1
ATOM 982 N N . LYS A 1 120 ? -8.221 2.449 -2.976 1.00 45.53 120 LYS A N 1
ATOM 983 C CA . LYS A 1 120 ? -7.661 2.055 -1.666 1.00 45.53 120 LYS A CA 1
ATOM 984 C C . LYS A 1 120 ? -6.246 1.535 -1.897 1.00 45.53 120 LYS A C 1
ATOM 986 O O . LYS A 1 120 ? -6.057 0.602 -2.677 1.00 45.53 120 LYS A O 1
ATOM 991 N N . THR A 1 121 ? -5.252 2.170 -1.285 1.00 49.06 121 THR A N 1
ATOM 992 C CA . THR A 1 121 ? -3.917 1.577 -1.150 1.00 49.06 121 THR A CA 1
ATOM 993 C C . THR A 1 121 ? -4.006 0.303 -0.300 1.00 49.06 121 THR A C 1
ATOM 995 O O . THR A 1 121 ? -5.051 0.034 0.295 1.00 49.06 121 THR A O 1
ATOM 998 N N . ASN A 1 122 ? -2.934 -0.497 -0.228 1.00 52.47 122 ASN A N 1
ATOM 999 C CA . ASN A 1 122 ? -2.843 -1.503 0.834 1.00 52.47 122 ASN A CA 1
ATOM 1000 C C . ASN A 1 122 ? -3.137 -0.833 2.179 1.00 52.47 122 ASN A C 1
ATOM 1002 O O . ASN A 1 122 ? -2.577 0.231 2.471 1.00 52.47 122 ASN A O 1
ATOM 1006 N N . GLU A 1 123 ? -4.021 -1.450 2.956 1.00 61.97 123 GLU A N 1
ATOM 1007 C CA . GLU A 1 123 ? -4.464 -0.903 4.228 1.00 61.97 123 GLU A CA 1
ATOM 1008 C C . GLU A 1 123 ? -3.265 -0.957 5.181 1.00 61.97 123 GLU A C 1
ATOM 1010 O O . GLU A 1 123 ? -2.675 -2.011 5.419 1.00 61.97 123 GLU A O 1
ATOM 1015 N N . PHE A 1 124 ? -2.827 0.200 5.666 1.00 67.62 124 PHE A N 1
ATOM 1016 C CA . PHE A 1 124 ? -1.725 0.258 6.613 1.00 67.62 124 PHE A CA 1
ATOM 1017 C C . PHE A 1 124 ? -2.273 0.305 8.028 1.00 67.62 124 PHE A C 1
ATOM 1019 O O . PHE A 1 124 ? -2.910 1.290 8.410 1.00 67.62 124 PHE A O 1
ATOM 1026 N N . GLY A 1 125 ? -2.038 -0.761 8.792 1.00 60.88 125 GLY A N 1
ATOM 1027 C CA . GLY A 1 125 ? -2.457 -0.838 10.187 1.00 60.88 125 GLY A CA 1
ATOM 1028 C C . GLY A 1 125 ? -3.948 -0.577 10.431 1.00 60.88 125 GLY A C 1
ATOM 1029 O O . GLY A 1 125 ? -4.296 -0.216 11.545 1.00 60.88 125 GLY A O 1
ATOM 1030 N N . GLU A 1 126 ? -4.839 -0.728 9.440 1.00 57.84 126 GLU A N 1
ATOM 1031 C CA . GLU A 1 126 ? -6.262 -0.356 9.585 1.00 57.84 126 GLU A CA 1
ATOM 1032 C C . GLU A 1 126 ? -7.077 -1.362 10.410 1.00 57.84 126 GLU A C 1
ATOM 1034 O O . GLU A 1 126 ? -8.164 -1.038 10.886 1.00 57.84 126 GLU A O 1
ATOM 1039 N N . ASN A 1 127 ? -6.532 -2.557 10.662 1.00 56.97 127 ASN A N 1
ATOM 1040 C CA . ASN A 1 127 ? -7.147 -3.518 11.571 1.00 56.97 127 ASN A CA 1
ATOM 1041 C C . ASN A 1 127 ? -6.877 -3.131 13.023 1.00 56.97 127 ASN A C 1
ATOM 1043 O O . ASN A 1 127 ? -5.899 -3.541 13.645 1.00 56.97 127 ASN A O 1
ATOM 1047 N N . VAL A 1 128 ? -7.802 -2.363 13.573 1.00 59.91 128 VAL A N 1
ATOM 1048 C CA . VAL A 1 128 ? -7.903 -2.116 15.005 1.00 59.91 128 VAL A CA 1
ATOM 1049 C C . VAL A 1 128 ? -8.559 -3.343 15.633 1.00 59.91 128 VAL A C 1
ATOM 1051 O O . VAL A 1 128 ? -9.760 -3.577 15.474 1.00 59.91 128 VAL A O 1
ATOM 1054 N N . ASN A 1 129 ? -7.777 -4.144 16.358 1.00 59.25 129 ASN A N 1
ATOM 1055 C CA . ASN A 1 129 ? -8.305 -5.258 17.150 1.00 59.25 129 ASN A CA 1
ATOM 1056 C C . ASN A 1 129 ? -9.108 -4.731 18.345 1.00 59.25 129 ASN A C 1
ATOM 1058 O O . ASN A 1 129 ? -8.607 -4.666 19.462 1.00 59.25 129 ASN A O 1
ATOM 1062 N N . ALA A 1 130 ? -10.351 -4.322 18.113 1.00 68.38 130 ALA A N 1
ATOM 1063 C CA . ALA A 1 130 ? -11.205 -3.856 19.189 1.00 68.38 130 ALA A CA 1
ATOM 1064 C C . ALA A 1 130 ? -11.835 -5.043 19.934 1.00 68.38 130 ALA A C 1
ATOM 1066 O O . ALA A 1 130 ? -12.502 -5.890 19.328 1.00 68.38 130 ALA A O 1
ATOM 1067 N N . GLU A 1 131 ? -11.702 -5.097 21.254 1.00 76.25 131 GLU A N 1
ATOM 1068 C CA . GLU A 1 131 ? -12.458 -6.027 22.094 1.00 76.25 131 GLU A CA 1
ATOM 1069 C C . GLU A 1 131 ? -13.774 -5.374 22.527 1.00 76.25 131 GLU A C 1
ATOM 1071 O O . GLU A 1 131 ? -13.805 -4.217 22.937 1.00 76.25 131 GLU A O 1
ATOM 1076 N N . LEU A 1 132 ? -14.880 -6.117 22.423 1.00 84.56 132 LEU A N 1
ATOM 1077 C CA . LEU A 1 132 ? -16.177 -5.705 22.961 1.00 84.56 132 LEU A CA 1
ATOM 1078 C C . LEU A 1 132 ? -16.706 -6.836 23.830 1.00 84.56 132 LEU A C 1
ATOM 1080 O O . LEU A 1 132 ? -17.044 -7.901 23.315 1.00 84.56 132 LEU A O 1
ATOM 1084 N N . LYS A 1 133 ? -16.812 -6.584 25.130 1.00 88.25 133 LYS A N 1
ATOM 1085 C CA . LYS A 1 133 ? -17.506 -7.455 26.079 1.00 88.25 133 LYS A CA 1
ATOM 1086 C C . LYS A 1 133 ? -18.737 -6.702 26.550 1.00 88.25 133 LYS A C 1
ATOM 1088 O O . LYS A 1 133 ? -18.610 -5.691 27.229 1.00 88.25 133 LYS A O 1
ATOM 1093 N N . ALA A 1 134 ? -19.921 -7.159 26.155 1.00 89.75 134 ALA A N 1
ATOM 1094 C CA . ALA A 1 134 ? -21.169 -6.481 26.483 1.00 89.75 134 ALA A CA 1
ATOM 1095 C C . ALA A 1 134 ? -22.209 -7.466 27.019 1.00 89.75 134 ALA A C 1
ATOM 1097 O O . ALA A 1 134 ? -22.489 -8.490 26.397 1.00 89.75 134 ALA A O 1
ATOM 1098 N N . LYS A 1 135 ? -22.817 -7.120 28.153 1.00 94.25 135 LYS A N 1
ATOM 1099 C CA . LYS A 1 135 ? -24.017 -7.749 28.696 1.00 94.25 135 LYS A CA 1
ATOM 1100 C C . LYS A 1 135 ? -25.154 -6.739 28.610 1.00 94.25 135 LYS A C 1
ATOM 1102 O O . LYS A 1 135 ? -25.097 -5.677 29.230 1.00 94.25 135 LYS A O 1
ATOM 1107 N N . PHE A 1 136 ? -26.166 -7.050 27.808 1.00 93.44 136 PHE A N 1
ATOM 1108 C CA . PHE A 1 136 ? -27.232 -6.104 27.496 1.00 93.44 136 PHE A CA 1
ATOM 1109 C C . PHE A 1 136 ? -28.559 -6.803 27.192 1.00 93.44 136 PHE A C 1
ATOM 1111 O O . PHE A 1 136 ? -28.597 -7.985 26.845 1.00 93.44 136 PHE A O 1
ATOM 1118 N N . LYS A 1 137 ? -29.646 -6.037 27.279 1.00 94.44 137 LYS A N 1
ATOM 1119 C CA . LYS A 1 137 ? -30.981 -6.384 26.785 1.00 94.44 137 LYS A CA 1
ATOM 1120 C C . LYS A 1 137 ? -31.433 -5.289 25.834 1.00 94.44 137 LYS A C 1
ATOM 1122 O O . LYS A 1 137 ? -31.250 -4.110 26.109 1.00 94.44 137 LYS A O 1
ATOM 1127 N N . SER A 1 138 ? -31.982 -5.655 24.685 1.00 93.88 138 SER A N 1
ATOM 1128 C CA . SER A 1 138 ? -32.357 -4.667 23.676 1.00 93.88 138 SER A CA 1
ATOM 1129 C C . SER A 1 138 ? -33.499 -5.169 22.812 1.00 93.88 138 SER A C 1
ATOM 1131 O O . SER A 1 138 ? -33.502 -6.331 22.414 1.00 93.88 138 SER A O 1
ATOM 1133 N N . ASN A 1 139 ? -34.427 -4.273 22.475 1.00 93.56 139 ASN A N 1
ATOM 1134 C CA . ASN A 1 139 ? -35.363 -4.462 21.361 1.00 93.56 139 ASN A CA 1
ATOM 1135 C C . ASN A 1 139 ? -35.009 -3.589 20.141 1.00 93.56 139 ASN A C 1
ATOM 1137 O O . ASN A 1 139 ? -35.725 -3.610 19.144 1.00 93.56 139 ASN A O 1
ATOM 1141 N N . HIS A 1 140 ? -33.905 -2.839 20.206 1.00 93.00 140 HIS A N 1
ATOM 1142 C CA . HIS A 1 140 ? -33.316 -2.172 19.051 1.00 93.00 140 HIS A CA 1
ATOM 1143 C C . HIS A 1 140 ? -32.784 -3.213 18.048 1.00 93.00 140 HIS A C 1
ATOM 1145 O O . HIS A 1 140 ? -32.096 -4.140 18.485 1.00 93.00 140 HIS A O 1
ATOM 1151 N N . PRO A 1 141 ? -33.018 -3.056 16.729 1.00 90.69 141 PRO A N 1
ATOM 1152 C CA . PRO A 1 141 ? -32.590 -4.028 15.715 1.00 90.69 141 PRO A CA 1
ATOM 1153 C C . PRO A 1 141 ? -31.063 -4.144 15.583 1.00 90.69 141 PRO A C 1
ATOM 1155 O O . PRO A 1 141 ? -30.541 -5.237 15.408 1.00 90.69 141 PRO A O 1
ATOM 1158 N N . GLU A 1 142 ? -30.341 -3.029 15.714 1.00 91.12 142 GLU A N 1
ATOM 1159 C CA . GLU A 1 142 ? -28.868 -2.978 15.672 1.00 91.12 142 GLU A CA 1
ATOM 1160 C C . GLU A 1 142 ? -28.311 -2.205 16.883 1.00 91.12 142 GLU A C 1
ATOM 1162 O O . GLU A 1 142 ? -28.008 -1.017 16.772 1.00 91.12 142 GLU A O 1
ATOM 1167 N N . PRO A 1 143 ? -28.281 -2.805 18.086 1.00 90.62 143 PRO A N 1
ATOM 1168 C CA . PRO A 1 143 ? -27.879 -2.097 19.303 1.00 90.62 143 PRO A CA 1
ATOM 1169 C C . PRO A 1 143 ? -26.403 -1.688 19.284 1.00 90.62 143 PRO A C 1
ATOM 1171 O O . PRO A 1 143 ? -26.044 -0.666 19.865 1.00 90.62 143 PRO A O 1
ATOM 1174 N N . PHE A 1 144 ? -25.571 -2.454 18.576 1.00 91.19 144 PHE A N 1
ATOM 1175 C CA . PHE A 1 144 ? -24.151 -2.193 18.384 1.00 91.19 144 PHE A CA 1
ATOM 1176 C C . PHE A 1 144 ? -23.781 -2.381 16.918 1.00 91.19 144 PHE A C 1
ATOM 1178 O O . PHE A 1 144 ? -24.196 -3.359 16.297 1.00 91.19 144 PHE A O 1
ATOM 1185 N N . LYS A 1 145 ? -22.944 -1.489 16.392 1.00 89.69 145 LYS A N 1
ATOM 1186 C CA . LYS A 1 145 ? -22.352 -1.607 15.061 1.00 89.69 145 LYS A CA 1
ATOM 1187 C C . LYS A 1 145 ? -20.853 -1.351 15.145 1.00 89.69 145 LYS A C 1
ATOM 1189 O O . LYS A 1 145 ? -20.423 -0.305 15.620 1.00 89.69 145 LYS A O 1
ATOM 1194 N N . ARG A 1 146 ? -20.059 -2.311 14.672 1.00 80.94 146 ARG A N 1
ATOM 1195 C CA . ARG A 1 146 ? -18.617 -2.135 14.459 1.00 80.94 146 ARG A CA 1
ATOM 1196 C C . ARG A 1 146 ? -18.390 -1.621 13.045 1.00 80.94 146 ARG A C 1
ATOM 1198 O O . ARG A 1 146 ? -18.888 -2.217 12.091 1.00 80.94 146 ARG A O 1
ATOM 1205 N N . ASN A 1 147 ? -17.663 -0.521 12.919 1.00 79.50 147 ASN A N 1
ATOM 1206 C CA . ASN A 1 147 ? -17.288 0.033 11.625 1.00 79.50 147 ASN A CA 1
ATOM 1207 C C . ASN A 1 147 ? -15.935 -0.542 11.162 1.00 79.50 147 ASN A C 1
ATOM 1209 O O . ASN A 1 147 ? -15.155 -1.007 11.996 1.00 79.50 147 ASN A O 1
ATOM 1213 N N . PRO A 1 148 ? -15.632 -0.502 9.849 1.00 63.03 148 PRO A N 1
ATOM 1214 C CA . PRO A 1 148 ? -14.367 -1.011 9.307 1.00 63.03 148 PRO A CA 1
ATOM 1215 C C . PRO A 1 148 ? -13.121 -0.321 9.868 1.00 63.03 148 PRO A C 1
ATOM 1217 O O . PRO A 1 148 ? -12.066 -0.931 9.917 1.00 63.03 148 PRO A O 1
ATOM 1220 N N . ASP A 1 149 ? -13.250 0.930 10.318 1.00 61.44 149 ASP A N 1
ATOM 1221 C CA . ASP A 1 149 ? -12.163 1.687 10.945 1.00 61.44 149 ASP A CA 1
ATOM 1222 C C . ASP A 1 149 ? -11.841 1.219 12.375 1.00 61.44 149 ASP A C 1
ATOM 1224 O O . ASP A 1 149 ? -10.903 1.736 12.970 1.00 61.44 149 ASP A O 1
ATOM 1228 N N . GLY A 1 150 ? -12.613 0.279 12.937 1.00 71.12 150 GLY A N 1
ATOM 1229 C CA . GLY A 1 150 ? -12.496 -0.190 14.319 1.00 71.12 150 GLY A CA 1
ATOM 1230 C C . GLY A 1 150 ? -13.360 0.563 15.328 1.00 71.12 150 GLY A C 1
ATOM 1231 O O . GLY A 1 150 ? -13.393 0.181 16.498 1.00 71.12 150 GLY A O 1
ATOM 1232 N N . SER A 1 151 ? -14.075 1.614 14.911 1.00 83.19 151 SER A N 1
ATOM 1233 C CA . SER A 1 151 ? -14.975 2.362 15.793 1.00 83.19 151 SER A CA 1
ATOM 1234 C C . SER A 1 151 ? -16.221 1.554 16.168 1.00 83.19 151 SER A C 1
ATOM 1236 O O . SER A 1 151 ? -16.711 0.721 15.395 1.00 83.19 151 SER A O 1
ATOM 1238 N N . LEU A 1 152 ? -16.759 1.823 17.360 1.00 88.12 152 LEU A N 1
ATOM 1239 C CA . LEU A 1 152 ? -18.000 1.227 17.855 1.00 88.12 152 LEU A CA 1
ATOM 1240 C C . LEU A 1 152 ? -19.107 2.277 17.906 1.00 88.12 152 LEU A C 1
ATOM 1242 O O . LEU A 1 152 ? -18.935 3.354 18.471 1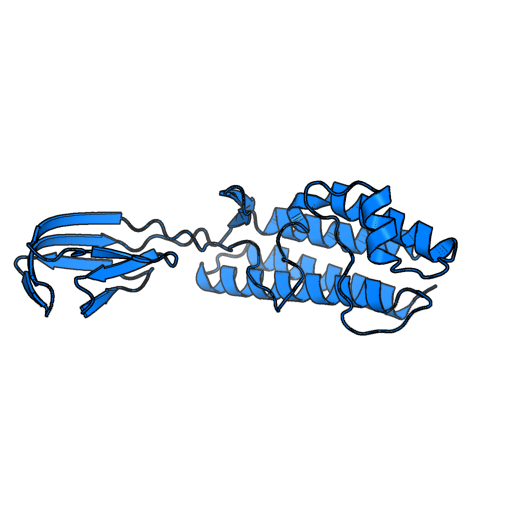.00 88.12 152 LEU A O 1
ATOM 1246 N N . GLU A 1 153 ? -20.268 1.933 17.366 1.00 91.00 153 GLU A N 1
ATOM 1247 C CA . GLU A 1 153 ? -21.479 2.740 17.434 1.00 91.00 153 GLU A CA 1
ATOM 1248 C C . GLU A 1 153 ? -22.549 2.022 18.268 1.00 91.00 153 GLU A C 1
ATOM 1250 O O . GLU A 1 153 ? -22.803 0.833 18.067 1.00 91.00 153 GLU A O 1
ATOM 1255 N N . ILE A 1 154 ? -23.173 2.733 19.212 1.00 90.69 154 ILE A N 1
ATOM 1256 C CA . ILE A 1 154 ? -24.225 2.222 20.103 1.00 90.69 154 ILE A CA 1
ATOM 1257 C C . ILE A 1 154 ? -25.546 2.901 19.737 1.00 90.69 154 ILE A C 1
ATOM 1259 O O . ILE A 1 154 ? -25.698 4.114 19.916 1.00 90.69 154 ILE A O 1
ATOM 1263 N N . GLY A 1 155 ? -26.496 2.126 19.206 1.00 84.00 155 GLY A N 1
ATOM 1264 C CA . GLY A 1 155 ? -27.854 2.578 18.871 1.00 84.00 155 GLY A CA 1
ATOM 1265 C C . GLY A 1 155 ? -27.937 3.780 17.921 1.00 84.00 155 GLY A C 1
ATOM 1266 O O . GLY A 1 155 ? -28.942 4.488 17.927 1.00 84.00 155 GLY A O 1
ATOM 1267 N N . GLY A 1 156 ? -26.877 4.064 17.158 1.00 81.44 156 GLY A N 1
ATOM 1268 C CA . GLY A 1 156 ? -26.794 5.242 16.289 1.00 81.44 156 GLY A CA 1
ATOM 1269 C C . GLY A 1 156 ? -26.528 6.576 17.001 1.00 81.44 156 GLY A C 1
ATOM 1270 O O . GLY A 1 156 ? -26.605 7.624 16.367 1.00 81.44 156 GLY A O 1
ATOM 1271 N N . PHE A 1 157 ? -26.277 6.562 18.316 1.00 80.12 157 PHE A N 1
ATOM 1272 C CA . PHE A 1 157 ? -26.178 7.772 19.146 1.00 80.12 157 PHE A CA 1
ATOM 1273 C C . PHE A 1 157 ? -24.778 8.017 19.698 1.00 80.12 157 PHE A C 1
ATOM 1275 O O . PHE A 1 157 ? -24.288 9.144 19.670 1.00 80.12 157 PHE A O 1
ATOM 1282 N N . ILE A 1 158 ? -24.137 6.973 20.223 1.00 85.69 158 ILE A N 1
ATOM 1283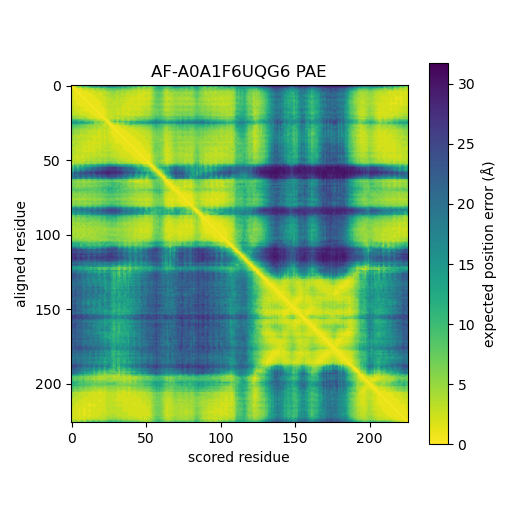 C CA . ILE A 1 158 ? -22.784 7.074 20.769 1.00 85.69 158 ILE A CA 1
ATOM 1284 C C . ILE A 1 158 ? -21.829 6.464 19.760 1.00 85.69 158 ILE A C 1
ATOM 1286 O O . ILE A 1 158 ? -21.979 5.295 19.416 1.00 85.69 158 ILE A O 1
ATOM 1290 N N . LYS A 1 159 ? -20.831 7.241 19.332 1.00 88.31 159 LYS A N 1
ATOM 1291 C CA . LYS A 1 159 ? -19.718 6.759 18.517 1.00 88.31 159 LYS A CA 1
ATOM 1292 C C . LYS A 1 159 ? -18.427 6.832 19.327 1.00 88.31 159 LYS A C 1
ATOM 1294 O O . LYS A 1 159 ? -17.976 7.915 19.690 1.00 88.31 159 LYS A O 1
ATOM 1299 N N . LEU A 1 160 ? -17.841 5.675 19.598 1.00 86.38 160 LEU A N 1
ATOM 1300 C CA . LEU A 1 160 ? -16.525 5.528 20.204 1.00 86.38 160 LEU A CA 1
ATOM 1301 C C . LEU A 1 160 ? -15.499 5.375 19.087 1.00 86.38 160 LEU A C 1
ATOM 1303 O O . LEU A 1 160 ? -15.645 4.501 18.233 1.00 86.38 160 LEU A O 1
ATOM 1307 N N . GLY A 1 161 ? -14.486 6.241 19.077 1.00 77.31 161 GLY A N 1
ATOM 1308 C CA . GLY A 1 161 ? -13.405 6.179 18.095 1.00 77.31 161 GLY A CA 1
ATOM 1309 C C . GLY A 1 161 ? -12.622 4.860 18.167 1.00 77.31 161 GLY A C 1
ATOM 1310 O O . GLY A 1 161 ? -12.685 4.161 19.176 1.00 77.31 161 GLY A O 1
ATOM 1311 N N . PRO A 1 162 ? -11.855 4.521 17.122 1.00 70.31 162 PRO A N 1
ATOM 1312 C CA . PRO A 1 162 ? -11.161 3.236 17.031 1.00 70.31 162 PRO A CA 1
ATOM 1313 C C . PRO A 1 162 ? -10.121 2.984 18.132 1.00 70.31 162 PRO A C 1
ATOM 1315 O O . PRO A 1 162 ? -9.913 1.847 18.535 1.00 70.31 162 PRO A O 1
ATOM 1318 N N . LEU A 1 163 ? -9.521 4.042 18.676 1.00 71.00 163 LEU A N 1
ATOM 1319 C CA . LEU A 1 163 ? -8.573 3.965 19.795 1.00 71.00 163 LEU A CA 1
ATOM 1320 C C . LEU A 1 163 ? -9.217 4.256 21.154 1.00 71.00 163 LEU A C 1
ATOM 1322 O O . LEU A 1 163 ? -8.534 4.306 22.177 1.00 71.00 163 LEU A O 1
ATOM 1326 N N . ALA A 1 164 ? -10.526 4.508 21.181 1.00 77.06 164 ALA A N 1
ATOM 1327 C CA . ALA A 1 164 ? -11.207 4.829 22.419 1.00 77.06 164 ALA A CA 1
ATOM 1328 C C . ALA A 1 164 ? -11.313 3.581 23.293 1.00 77.06 164 ALA A C 1
ATOM 1330 O O . ALA A 1 164 ? -11.589 2.481 22.821 1.00 77.06 164 ALA A O 1
ATOM 1331 N N . SER A 1 165 ? -11.148 3.774 24.594 1.00 82.88 165 SER A N 1
ATOM 1332 C CA . SER A 1 165 ? -11.566 2.793 25.587 1.00 82.88 165 SER A CA 1
ATOM 1333 C C . SER A 1 165 ? -12.794 3.333 26.299 1.00 82.88 165 SER A C 1
ATOM 1335 O O . SER A 1 165 ? -12.838 4.510 26.659 1.00 82.88 165 SER A O 1
ATOM 1337 N N . ALA A 1 166 ? -13.803 2.490 26.480 1.00 86.06 166 ALA A N 1
ATOM 1338 C CA . ALA A 1 166 ? -15.023 2.861 27.172 1.00 86.06 166 ALA A CA 1
ATOM 1339 C C . ALA A 1 166 ? -15.467 1.755 28.119 1.00 86.06 166 ALA A C 1
ATOM 1341 O O . ALA A 1 166 ? -15.482 0.574 27.769 1.00 86.06 166 ALA A O 1
ATOM 1342 N N . HIS A 1 167 ? -15.888 2.177 29.306 1.00 91.62 167 HIS A N 1
ATOM 1343 C CA . HIS A 1 167 ? -16.589 1.342 30.262 1.00 91.62 167 HIS A CA 1
ATOM 1344 C C . HIS A 1 167 ? -17.953 1.979 30.531 1.00 91.62 167 HIS A C 1
ATOM 1346 O O . HIS A 1 167 ? -18.027 3.110 31.012 1.00 91.62 167 HIS A O 1
ATOM 1352 N N . ILE A 1 168 ? -19.030 1.276 30.186 1.00 89.69 168 ILE A N 1
ATOM 1353 C CA . ILE A 1 168 ? -20.412 1.717 30.402 1.00 89.69 168 ILE A CA 1
ATOM 1354 C C . ILE A 1 168 ? -21.095 0.659 31.259 1.00 89.69 168 ILE A C 1
ATOM 1356 O O . ILE A 1 168 ? -21.054 -0.526 30.940 1.00 89.69 168 ILE A O 1
ATOM 1360 N N . SER A 1 169 ? -21.750 1.069 32.338 1.00 93.25 169 SER A N 1
ATOM 1361 C CA . SER A 1 169 ? -22.510 0.157 33.191 1.00 93.25 169 SER A CA 1
ATOM 1362 C C . SER A 1 169 ? -23.864 0.753 33.553 1.00 93.25 169 SER A C 1
ATOM 1364 O O . SER A 1 169 ? -24.030 1.975 33.572 1.00 93.25 169 SER A O 1
ATOM 1366 N N . HIS A 1 170 ? -24.845 -0.125 33.780 1.00 93.44 170 HIS A N 1
ATOM 1367 C CA . HIS A 1 170 ? -26.200 0.206 34.244 1.00 93.44 170 HIS A CA 1
ATOM 1368 C C . HIS A 1 170 ? -26.846 1.395 33.516 1.00 93.44 170 HIS A C 1
ATOM 1370 O O . HIS A 1 170 ? -27.415 2.298 34.130 1.00 93.44 170 HIS A O 1
ATOM 1376 N N . SER A 1 171 ? -26.731 1.413 32.190 1.00 92.38 171 SER A N 1
ATOM 1377 C CA . SER A 1 171 ? -27.160 2.534 31.355 1.00 92.38 171 SER A CA 1
ATOM 1378 C C . SER A 1 171 ? -28.305 2.120 30.442 1.00 92.38 171 SER A C 1
ATOM 1380 O O . SER A 1 171 ? -28.303 1.024 29.890 1.00 92.38 171 SER A O 1
ATOM 1382 N N . THR A 1 172 ? -29.285 3.004 30.264 1.00 92.88 172 THR A N 1
ATOM 1383 C CA . THR A 1 172 ? -30.413 2.779 29.351 1.00 92.88 172 THR A CA 1
ATOM 1384 C C . THR A 1 172 ? -30.442 3.859 28.284 1.00 92.88 172 THR A C 1
ATOM 1386 O O . THR A 1 172 ? -30.526 5.046 28.593 1.00 92.88 172 THR A O 1
ATOM 1389 N N . PHE A 1 173 ? -30.433 3.439 27.023 1.00 90.75 173 PHE A N 1
ATOM 1390 C CA . PHE A 1 173 ? -30.533 4.314 25.863 1.00 90.75 173 PHE A CA 1
ATOM 1391 C C . PHE A 1 173 ? -31.885 4.113 25.193 1.00 90.75 173 PHE A C 1
ATOM 1393 O O . PHE A 1 173 ? -32.196 3.025 24.707 1.00 90.75 173 PHE A O 1
ATOM 1400 N N . LYS A 1 174 ? -32.692 5.175 25.150 1.00 90.81 174 LYS A N 1
ATOM 1401 C CA . LYS A 1 174 ? -33.911 5.213 24.341 1.00 90.81 174 LYS A CA 1
ATOM 1402 C C . LYS A 1 174 ? -33.579 5.833 22.993 1.00 90.81 174 LYS A C 1
ATOM 1404 O O . LYS A 1 174 ? -33.138 6.975 22.930 1.00 90.81 174 LYS A O 1
ATOM 1409 N N . THR A 1 175 ? -33.810 5.084 21.926 1.00 86.44 175 THR A N 1
ATOM 1410 C CA . THR A 1 175 ? -33.606 5.532 20.547 1.00 86.44 175 THR A CA 1
ATOM 1411 C C . THR A 1 175 ? -34.948 5.533 19.799 1.00 86.44 175 THR A C 1
ATOM 1413 O O . THR A 1 175 ? -35.894 4.869 20.234 1.00 86.44 175 THR A O 1
ATOM 1416 N N . PRO A 1 176 ? -35.029 6.167 18.616 1.00 88.00 176 PRO A N 1
ATOM 1417 C CA . PRO A 1 176 ? -36.202 6.060 17.749 1.00 88.00 176 PRO A CA 1
ATOM 1418 C C . PRO A 1 176 ? -36.538 4.629 17.296 1.00 88.00 176 PRO A C 1
ATOM 1420 O O . PRO A 1 176 ? -37.673 4.367 16.912 1.00 88.00 176 PRO A O 1
ATOM 1423 N N . LYS A 1 177 ? -35.567 3.705 17.316 1.00 89.19 177 LYS A N 1
ATOM 1424 C CA . LYS A 1 177 ? -35.719 2.324 16.826 1.00 89.19 177 LYS A CA 1
ATOM 1425 C C . LYS A 1 177 ? -35.876 1.289 17.946 1.00 89.19 177 LYS A C 1
ATOM 1427 O O . LYS A 1 177 ? -35.960 0.100 17.656 1.00 89.19 177 LYS A O 1
ATOM 1432 N N . GLY A 1 178 ? -35.882 1.712 19.210 1.00 92.25 178 GLY A N 1
ATOM 1433 C CA . GLY A 1 178 ? -35.966 0.814 20.361 1.00 92.25 178 GLY A CA 1
ATOM 1434 C C . GLY A 1 178 ? -35.161 1.292 21.566 1.00 92.25 178 GLY A C 1
ATOM 1435 O O . GLY A 1 178 ? -34.554 2.363 21.562 1.00 92.25 178 GLY A O 1
ATOM 1436 N N . THR A 1 179 ? -35.162 0.476 22.610 1.00 93.56 179 THR A N 1
ATOM 1437 C CA . THR A 1 179 ? -34.437 0.674 23.866 1.00 93.56 179 THR A CA 1
ATOM 1438 C C . THR A 1 179 ? -33.287 -0.323 23.965 1.00 93.56 179 THR A C 1
ATOM 1440 O O . THR A 1 179 ? -33.436 -1.489 23.592 1.00 93.56 179 THR A O 1
ATOM 1443 N N . ILE A 1 180 ? -32.151 0.149 24.474 1.00 95.19 180 ILE A N 1
ATOM 1444 C CA . ILE A 1 180 ? -30.944 -0.635 24.740 1.00 95.19 180 ILE A CA 1
ATOM 1445 C C . ILE A 1 180 ? -30.608 -0.464 26.223 1.00 95.19 180 ILE A C 1
ATOM 1447 O O . ILE A 1 180 ? -30.293 0.639 26.666 1.00 95.19 180 ILE A O 1
ATOM 1451 N N . GLU A 1 181 ? -30.671 -1.546 26.985 1.00 94.94 181 GLU A N 1
ATOM 1452 C CA . GLU A 1 181 ? -30.283 -1.617 28.393 1.00 94.94 181 GLU A CA 1
ATOM 1453 C C . GLU A 1 181 ? -28.924 -2.307 28.492 1.00 94.94 181 GLU A C 1
ATOM 1455 O O . GLU A 1 181 ? -28.792 -3.496 28.203 1.00 94.94 181 GLU A O 1
ATOM 1460 N N . ILE A 1 182 ? -27.898 -1.558 28.881 1.00 94.31 182 ILE A N 1
ATOM 1461 C CA . ILE A 1 182 ? -26.537 -2.055 29.063 1.00 94.31 182 ILE A CA 1
ATOM 1462 C C . ILE A 1 182 ? -26.326 -2.331 30.550 1.00 94.31 182 ILE A C 1
ATOM 1464 O O . ILE A 1 182 ? -26.262 -1.400 31.353 1.00 94.31 182 ILE A O 1
ATOM 1468 N N . GLU A 1 183 ? -26.193 -3.608 30.913 1.00 94.88 183 GLU A N 1
ATOM 1469 C CA . GLU A 1 183 ? -25.787 -4.011 32.264 1.00 94.88 183 GLU A CA 1
ATOM 1470 C C . GLU A 1 183 ? -24.286 -3.739 32.445 1.00 94.88 183 GLU A C 1
ATOM 1472 O O . GLU A 1 183 ? -23.883 -3.051 33.383 1.00 94.88 183 GLU A O 1
ATOM 1477 N N . SER A 1 184 ? -23.471 -4.191 31.489 1.00 95.00 184 SER A N 1
ATOM 1478 C CA . SER A 1 184 ? -22.052 -3.851 31.390 1.00 95.00 184 SER A CA 1
ATOM 1479 C C . SER A 1 184 ? -21.591 -3.828 29.935 1.00 95.00 184 SER A C 1
ATOM 1481 O O . SER A 1 184 ? -22.036 -4.625 29.110 1.00 95.00 184 SER A O 1
ATOM 1483 N N . LEU A 1 185 ? -20.687 -2.912 29.613 1.00 91.81 185 LEU A N 1
ATOM 1484 C CA . LEU A 1 185 ? -19.992 -2.838 28.340 1.00 91.81 185 LEU A CA 1
ATOM 1485 C C . LEU A 1 185 ? -18.561 -2.390 28.592 1.00 91.81 185 LEU A C 1
ATOM 1487 O O . LEU A 1 185 ? -18.319 -1.311 29.128 1.00 91.81 185 LEU A O 1
ATOM 1491 N N . GLU A 1 186 ? -17.627 -3.218 28.155 1.00 90.81 186 GLU A N 1
ATOM 1492 C CA . GLU A 1 186 ? -16.219 -2.891 28.013 1.00 90.81 186 GLU A CA 1
ATOM 1493 C C . GLU A 1 186 ? -15.892 -2.884 26.529 1.00 90.81 186 GLU A C 1
ATOM 1495 O O . GLU A 1 186 ? -16.031 -3.896 25.836 1.00 90.81 186 GLU A O 1
ATOM 1500 N N . PHE A 1 187 ? -15.473 -1.722 26.050 1.00 87.75 187 PHE A N 1
ATOM 1501 C CA . PHE A 1 187 ? -14.892 -1.551 24.736 1.00 87.75 187 PHE A CA 1
ATOM 1502 C C . PHE A 1 187 ? -13.438 -1.142 24.918 1.00 87.75 187 PHE A C 1
ATOM 1504 O O . PHE A 1 187 ? -13.156 -0.101 25.511 1.00 87.75 187 PHE A O 1
ATOM 1511 N N . GLY A 1 188 ? -12.527 -1.966 24.420 1.00 79.50 188 GLY A N 1
ATOM 1512 C CA . GLY A 1 188 ? -11.124 -1.611 24.283 1.00 79.50 188 GLY A CA 1
ATOM 1513 C C . GLY A 1 188 ? -10.819 -1.452 22.807 1.00 79.50 188 GLY A C 1
ATOM 1514 O O . GLY A 1 188 ? -10.821 -2.451 22.087 1.00 79.50 188 GLY A O 1
ATOM 1515 N N . GLY A 1 189 ? -10.575 -0.221 22.356 1.00 68.25 189 GLY A N 1
ATOM 1516 C CA . GLY A 1 189 ? -9.947 0.024 21.063 1.00 68.25 189 GLY A CA 1
ATOM 1517 C C . GLY A 1 189 ? -8.629 -0.748 20.957 1.00 68.25 189 GLY A C 1
ATOM 1518 O O . GLY A 1 189 ? -7.880 -0.857 21.929 1.00 68.25 189 GLY A O 1
ATOM 1519 N N . GLY A 1 190 ? -8.377 -1.338 19.792 1.00 62.56 190 GLY A N 1
ATOM 1520 C CA . GLY A 1 190 ? -7.167 -2.115 19.533 1.00 62.56 190 GLY A CA 1
ATOM 1521 C C . GLY A 1 190 ? -5.961 -1.246 19.221 1.00 62.56 190 GLY A C 1
ATOM 1522 O O . GLY A 1 190 ? -6.102 -0.098 18.809 1.00 62.56 190 GLY A O 1
ATOM 1523 N N . LYS A 1 191 ? -4.762 -1.823 19.343 1.00 58.16 191 LYS A N 1
ATOM 1524 C CA . LYS A 1 191 ? -3.575 -1.237 18.711 1.00 58.16 191 LYS A CA 1
ATOM 1525 C C . LYS A 1 191 ? -3.722 -1.327 17.197 1.00 58.16 191 LYS A C 1
ATOM 1527 O O . LYS A 1 191 ? -4.222 -2.336 16.691 1.00 58.16 191 LYS A O 1
ATOM 1532 N N . PHE A 1 192 ? -3.273 -0.295 16.494 1.00 62.66 192 PHE A N 1
ATOM 1533 C CA . PHE A 1 192 ? -3.050 -0.421 15.064 1.00 62.66 192 PHE A CA 1
ATOM 1534 C C . PHE A 1 192 ? -1.900 -1.403 14.849 1.00 62.66 192 PHE A C 1
ATOM 1536 O O . PHE A 1 192 ? -0.951 -1.458 15.632 1.00 62.66 192 PHE A O 1
ATOM 1543 N N . GLU A 1 193 ? -1.939 -2.158 13.760 1.00 67.88 193 GLU A N 1
ATOM 1544 C CA . GLU A 1 193 ? -0.765 -2.912 13.319 1.00 67.88 193 GLU A CA 1
ATOM 1545 C C . GLU A 1 193 ? 0.179 -1.960 12.584 1.00 67.88 193 GLU A C 1
ATOM 1547 O O . GLU A 1 193 ? 0.406 -2.097 11.385 1.00 67.88 193 GLU A O 1
ATOM 1552 N N . GLY A 1 194 ? 0.676 -0.953 13.309 1.00 65.38 194 GLY A N 1
ATOM 1553 C CA . GLY A 1 194 ? 1.384 0.214 12.789 1.00 65.38 194 GLY A CA 1
ATOM 1554 C C . GLY A 1 194 ? 2.687 -0.086 12.054 1.00 65.38 194 GLY A C 1
ATOM 1555 O O . GLY A 1 194 ? 3.306 0.848 11.592 1.00 65.38 194 GLY A O 1
ATOM 1556 N N . ASP A 1 195 ? 3.087 -1.349 11.907 1.00 72.50 195 ASP A N 1
ATOM 1557 C CA . ASP A 1 195 ? 4.267 -1.789 11.152 1.00 72.50 195 ASP A CA 1
ATOM 1558 C C . ASP A 1 195 ? 3.922 -2.663 9.941 1.00 72.50 195 ASP A C 1
ATOM 1560 O O . ASP A 1 195 ? 4.819 -3.114 9.224 1.00 72.50 195 ASP A O 1
ATOM 1564 N N . MET A 1 196 ? 2.631 -2.922 9.709 1.00 76.12 196 MET A N 1
ATOM 1565 C CA . MET A 1 196 ? 2.170 -3.924 8.758 1.00 76.12 196 MET A CA 1
ATOM 1566 C C . MET A 1 196 ? 1.390 -3.301 7.599 1.00 76.12 196 MET A C 1
ATOM 1568 O O . MET A 1 196 ? 0.407 -2.577 7.769 1.00 76.12 196 MET A O 1
ATOM 1572 N N . ILE A 1 197 ? 1.809 -3.668 6.393 1.00 76.38 197 ILE A N 1
ATOM 1573 C CA . ILE A 1 197 ? 1.065 -3.504 5.152 1.00 76.38 197 ILE A CA 1
ATOM 1574 C C . ILE A 1 197 ? 0.100 -4.685 5.049 1.00 76.38 197 ILE A C 1
ATOM 1576 O O . ILE A 1 197 ? 0.531 -5.840 4.976 1.00 76.38 197 ILE A O 1
ATOM 1580 N N . ILE A 1 198 ? -1.200 -4.398 5.051 1.00 71.25 198 ILE A N 1
ATOM 1581 C CA . ILE A 1 198 ? -2.258 -5.391 4.883 1.00 71.25 198 ILE A CA 1
ATOM 1582 C C . ILE A 1 198 ? -2.620 -5.430 3.399 1.00 71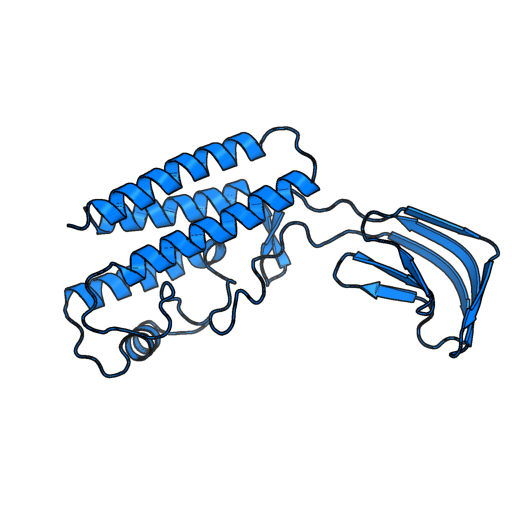.25 198 ILE A C 1
ATOM 1584 O O . ILE A 1 198 ? -3.170 -4.485 2.829 1.00 71.25 198 ILE A O 1
ATOM 1588 N N . LEU A 1 199 ? -2.274 -6.544 2.766 1.00 67.06 199 LEU A N 1
ATOM 1589 C CA . LEU A 1 199 ? -2.600 -6.834 1.379 1.00 67.06 199 LEU A CA 1
ATOM 1590 C C . LEU A 1 199 ? -4.068 -7.275 1.272 1.00 67.06 199 LEU A C 1
ATOM 1592 O O . LEU A 1 199 ? -4.675 -7.746 2.234 1.00 67.06 199 LEU A O 1
ATOM 1596 N N . LYS A 1 200 ? -4.667 -7.177 0.080 1.00 58.88 200 LYS A N 1
ATOM 1597 C CA . LYS A 1 200 ? -6.101 -7.484 -0.111 1.00 58.88 200 LYS A CA 1
ATOM 1598 C C . LYS A 1 200 ? -6.502 -8.934 0.203 1.00 58.88 200 LYS A C 1
ATOM 1600 O O . LYS A 1 200 ? -7.661 -9.196 0.506 1.00 58.88 200 LYS A O 1
ATOM 1605 N N . ASN A 1 201 ? -5.576 -9.883 0.134 1.00 61.50 201 ASN A N 1
ATOM 1606 C CA . ASN A 1 201 ? -5.785 -11.266 0.584 1.00 61.50 201 ASN A CA 1
ATOM 1607 C C . ASN A 1 201 ? -5.694 -11.417 2.119 1.00 61.50 201 ASN A C 1
ATOM 1609 O O . ASN A 1 201 ? -5.622 -12.540 2.609 1.00 61.50 201 ASN A O 1
ATOM 1613 N N . SER A 1 202 ? -5.668 -10.304 2.860 1.00 63.78 202 SER A N 1
ATOM 1614 C CA . SER A 1 202 ? -5.426 -10.231 4.304 1.00 63.78 202 SER A CA 1
ATOM 1615 C C . SER A 1 202 ? -4.038 -10.721 4.731 1.00 63.78 202 SER A C 1
ATOM 1617 O O . SER A 1 202 ? -3.795 -10.922 5.922 1.00 63.78 202 SER A O 1
ATOM 1619 N N . GLU A 1 203 ? -3.116 -10.895 3.781 1.00 69.81 203 GLU A N 1
ATOM 1620 C CA . GLU A 1 203 ? -1.716 -11.168 4.078 1.00 69.81 203 GLU A CA 1
ATOM 1621 C C . GLU A 1 203 ? -1.050 -9.913 4.632 1.00 69.81 203 GLU A C 1
ATOM 1623 O O . GLU A 1 203 ? -1.308 -8.796 4.183 1.00 69.81 203 GLU A O 1
ATOM 1628 N N . LYS A 1 204 ? -0.189 -10.108 5.627 1.00 74.62 204 LYS A N 1
ATOM 1629 C CA . LYS A 1 204 ? 0.490 -9.023 6.324 1.00 74.62 204 LYS A CA 1
ATOM 1630 C C . LYS A 1 204 ? 1.974 -9.073 6.004 1.00 74.62 204 LYS A C 1
ATOM 1632 O O . LYS A 1 204 ? 2.610 -10.117 6.148 1.00 74.62 204 LYS A O 1
ATOM 1637 N N . ARG A 1 205 ? 2.529 -7.936 5.602 1.00 75.75 205 ARG A N 1
ATOM 1638 C CA . ARG A 1 205 ? 3.964 -7.747 5.356 1.00 75.75 205 ARG A CA 1
ATOM 1639 C C . ARG A 1 205 ? 4.477 -6.606 6.213 1.00 75.75 205 ARG A C 1
ATOM 1641 O O . ARG A 1 205 ? 3.732 -5.662 6.451 1.00 75.75 205 ARG A O 1
ATOM 1648 N N . SER 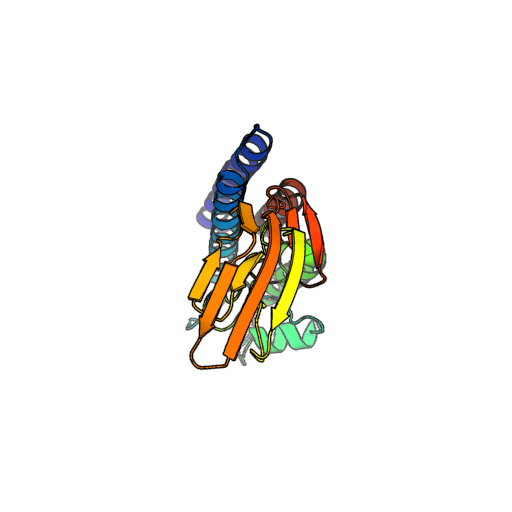A 1 206 ? 5.734 -6.663 6.642 1.00 85.12 206 SER A N 1
ATOM 1649 C CA . SER A 1 206 ? 6.330 -5.499 7.293 1.00 85.12 206 SER A CA 1
ATOM 1650 C C . SER A 1 206 ? 6.415 -4.334 6.297 1.00 85.12 206 SER A C 1
ATOM 1652 O O . SER A 1 206 ? 6.615 -4.541 5.093 1.00 85.12 206 SER A O 1
ATOM 1654 N N . PHE A 1 207 ? 6.265 -3.103 6.786 1.00 84.44 207 PHE A N 1
ATOM 1655 C CA . PHE A 1 207 ? 6.468 -1.897 5.983 1.00 84.44 207 PHE A CA 1
ATOM 1656 C C . PHE A 1 207 ? 7.828 -1.905 5.285 1.00 84.44 207 PHE A C 1
ATOM 1658 O O . PHE A 1 207 ? 7.910 -1.609 4.096 1.00 84.44 207 PHE A O 1
ATOM 1665 N N . VAL A 1 208 ? 8.884 -2.259 6.023 1.00 87.69 208 VAL A N 1
ATOM 1666 C CA . VAL A 1 208 ? 10.270 -2.215 5.546 1.00 87.69 208 VAL A CA 1
ATOM 1667 C C . VAL A 1 208 ? 10.484 -3.197 4.396 1.00 87.69 208 VAL A C 1
ATOM 1669 O O . VAL A 1 208 ? 11.054 -2.818 3.375 1.00 87.69 208 VAL A O 1
ATOM 1672 N N . ASP A 1 209 ? 9.977 -4.427 4.504 1.00 85.69 209 ASP A N 1
ATOM 1673 C CA . ASP A 1 209 ? 10.095 -5.417 3.427 1.00 85.69 209 ASP A CA 1
ATOM 1674 C C . ASP A 1 209 ? 9.351 -4.964 2.169 1.00 85.69 209 ASP A C 1
ATOM 1676 O O . ASP A 1 209 ? 9.874 -5.053 1.054 1.00 85.69 209 ASP A O 1
ATOM 1680 N N . TRP A 1 210 ? 8.143 -4.423 2.342 1.00 85.69 210 TRP A N 1
ATOM 1681 C CA . TRP A 1 210 ? 7.366 -3.862 1.242 1.00 85.69 210 TRP A CA 1
ATOM 1682 C C . TRP A 1 210 ? 8.084 -2.667 0.586 1.00 85.69 210 TRP A C 1
ATOM 1684 O O . TRP A 1 210 ? 8.215 -2.620 -0.639 1.00 85.69 210 TRP A O 1
ATOM 1694 N N . ALA A 1 211 ? 8.611 -1.735 1.383 1.00 87.19 211 ALA A N 1
ATOM 1695 C CA . ALA A 1 211 ? 9.300 -0.537 0.912 1.00 87.19 211 ALA A CA 1
ATOM 1696 C C . ALA A 1 211 ? 10.614 -0.866 0.185 1.00 87.19 211 ALA A C 1
ATOM 1698 O O . ALA A 1 211 ? 10.905 -0.277 -0.859 1.00 87.19 211 ALA A O 1
ATOM 1699 N N . ASN A 1 212 ? 11.370 -1.855 0.668 1.00 89.56 212 ASN A N 1
ATOM 1700 C CA . ASN A 1 212 ? 12.550 -2.382 -0.023 1.00 89.56 212 ASN A CA 1
ATOM 1701 C C . ASN A 1 212 ? 12.184 -2.972 -1.388 1.00 89.56 212 ASN A C 1
ATOM 1703 O O . ASN A 1 212 ? 12.882 -2.753 -2.377 1.00 89.56 212 ASN A O 1
ATOM 1707 N N . ASN A 1 213 ? 11.049 -3.663 -1.479 1.00 86.25 213 ASN A N 1
ATOM 1708 C CA . ASN A 1 213 ? 10.568 -4.179 -2.753 1.00 86.25 213 ASN A CA 1
ATOM 1709 C C . ASN A 1 213 ? 10.210 -3.038 -3.731 1.00 86.25 213 ASN A C 1
ATOM 1711 O O . ASN A 1 213 ? 10.504 -3.132 -4.921 1.00 86.25 213 ASN A O 1
ATOM 1715 N N . CYS A 1 214 ? 9.663 -1.921 -3.233 1.00 86.00 214 CYS A N 1
ATOM 1716 C CA . CYS A 1 214 ? 9.458 -0.705 -4.026 1.00 86.00 214 CYS A CA 1
ATOM 1717 C C . CYS A 1 214 ? 10.766 -0.067 -4.520 1.00 86.00 214 CYS A C 1
ATOM 1719 O O . CYS A 1 214 ? 10.825 0.394 -5.660 1.00 86.00 214 CYS A O 1
ATOM 1721 N N . ILE A 1 215 ? 11.809 -0.053 -3.687 1.00 90.75 215 ILE A N 1
ATOM 1722 C CA . ILE A 1 215 ? 13.148 0.432 -4.057 1.00 90.75 215 ILE A CA 1
ATOM 1723 C C . ILE A 1 215 ? 13.724 -0.410 -5.202 1.00 90.75 215 ILE A C 1
ATOM 1725 O O . ILE A 1 215 ? 14.154 0.154 -6.208 1.00 90.75 215 ILE A O 1
ATOM 1729 N N . ASN A 1 216 ? 13.634 -1.739 -5.103 1.00 91.44 216 ASN A N 1
ATOM 1730 C CA . ASN A 1 216 ? 14.135 -2.660 -6.129 1.00 91.44 216 ASN A CA 1
ATOM 1731 C C . ASN A 1 216 ? 13.488 -2.424 -7.506 1.00 91.44 216 ASN A C 1
ATOM 1733 O O . ASN A 1 216 ? 14.158 -2.539 -8.528 1.00 91.44 216 ASN A O 1
ATOM 1737 N N . ILE A 1 217 ? 12.203 -2.045 -7.560 1.00 87.19 217 ILE A N 1
ATOM 1738 C CA . ILE A 1 217 ? 11.538 -1.694 -8.829 1.00 87.19 217 ILE A CA 1
ATOM 1739 C C . ILE A 1 217 ? 12.207 -0.473 -9.473 1.00 87.19 217 ILE A C 1
ATOM 1741 O O . ILE A 1 217 ? 12.439 -0.457 -10.682 1.00 87.19 217 ILE A O 1
ATOM 1745 N N . CYS A 1 218 ? 12.511 0.559 -8.683 1.00 88.81 218 CYS A N 1
ATOM 1746 C CA . CYS A 1 218 ? 13.189 1.757 -9.178 1.00 88.81 218 CYS A CA 1
ATOM 1747 C C . CYS A 1 218 ? 14.601 1.433 -9.681 1.00 88.81 218 CYS A C 1
ATOM 1749 O O . CYS A 1 218 ? 15.006 1.948 -10.723 1.00 88.81 218 CYS A O 1
ATOM 1751 N N . GLU A 1 219 ? 15.327 0.559 -8.984 1.00 91.94 219 GLU A N 1
ATOM 1752 C CA . GLU A 1 219 ? 16.645 0.076 -9.410 1.00 91.94 219 GLU A CA 1
ATOM 1753 C C . GLU A 1 219 ? 16.568 -0.711 -10.723 1.00 91.94 219 GLU A C 1
ATOM 1755 O O . GLU A 1 219 ? 17.342 -0.443 -11.642 1.00 91.94 219 GLU A O 1
ATOM 1760 N N . ASP A 1 220 ? 15.594 -1.614 -10.861 1.00 89.62 220 ASP A N 1
ATOM 1761 C CA . ASP A 1 220 ? 15.351 -2.365 -12.096 1.00 89.62 220 ASP A CA 1
ATOM 1762 C C . ASP A 1 220 ? 15.038 -1.425 -13.274 1.00 89.62 220 ASP A C 1
ATOM 1764 O O . ASP A 1 220 ? 15.554 -1.625 -14.377 1.00 89.62 220 ASP A O 1
ATOM 1768 N N . ILE A 1 221 ? 14.249 -0.363 -13.049 1.00 86.56 221 ILE A N 1
ATOM 1769 C CA . ILE A 1 221 ? 13.980 0.663 -14.069 1.00 86.56 221 ILE A CA 1
ATOM 1770 C C . ILE A 1 221 ? 15.276 1.387 -14.444 1.00 86.56 221 ILE A C 1
ATOM 1772 O O . ILE A 1 221 ? 15.573 1.514 -15.628 1.00 86.56 221 ILE A O 1
ATOM 1776 N N . ILE A 1 222 ? 16.071 1.847 -13.473 1.00 89.19 222 ILE A N 1
ATOM 1777 C CA . ILE A 1 222 ? 17.351 2.520 -13.749 1.00 89.19 222 ILE A CA 1
ATOM 1778 C C . ILE A 1 222 ? 18.274 1.613 -14.568 1.00 89.19 222 ILE A C 1
ATOM 1780 O O . ILE A 1 222 ? 18.859 2.072 -15.547 1.00 89.19 222 ILE A O 1
ATOM 1784 N N . ASN A 1 223 ? 18.391 0.340 -14.190 1.00 89.88 223 ASN A N 1
ATOM 1785 C CA . ASN A 1 223 ? 19.235 -0.635 -14.877 1.00 89.88 223 ASN A CA 1
ATOM 1786 C C . ASN A 1 223 ? 18.778 -0.880 -16.318 1.00 89.88 223 ASN A C 1
ATOM 1788 O O . ASN A 1 223 ? 19.616 -1.065 -17.191 1.00 89.88 223 ASN A O 1
ATOM 1792 N N . TYR A 1 224 ? 17.471 -0.838 -16.582 1.00 86.44 224 TYR A N 1
ATOM 1793 C CA . TYR A 1 224 ? 16.929 -0.916 -17.938 1.00 86.44 224 TYR A CA 1
ATOM 1794 C C . TYR A 1 224 ? 17.209 0.348 -18.778 1.00 86.44 224 TYR A C 1
ATO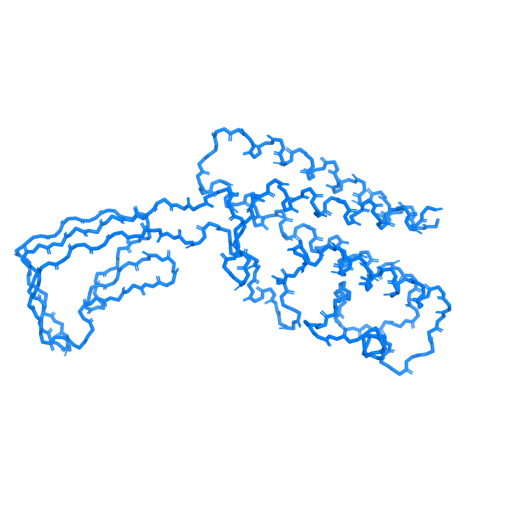M 1796 O O . TYR A 1 224 ? 17.311 0.266 -20.000 1.00 86.44 224 TYR A O 1
ATOM 1804 N N . LEU A 1 225 ? 17.303 1.526 -18.147 1.00 82.00 225 LEU A N 1
ATOM 1805 C CA . LEU A 1 225 ? 17.500 2.815 -18.831 1.00 82.00 225 LEU A CA 1
ATOM 1806 C C . LEU A 1 225 ? 18.973 3.170 -19.108 1.00 82.00 225 LEU A C 1
ATOM 1808 O O . LEU A 1 225 ? 19.234 4.063 -19.929 1.00 82.00 225 LEU A O 1
ATOM 1812 N N . LYS A 1 226 ? 19.906 2.536 -18.391 1.00 82.31 226 LYS A N 1
ATOM 1813 C CA . LYS A 1 226 ? 21.359 2.700 -18.548 1.00 82.31 226 LYS A CA 1
ATOM 1814 C C . LYS A 1 226 ? 21.862 1.946 -19.775 1.00 82.31 226 LYS A C 1
ATOM 1816 O O . LYS A 1 226 ? 22.591 2.596 -20.559 1.00 82.31 226 LYS A O 1
#

Organism: NCBI:txid1801732

Mean predicted aligned error: 11.7 Å